Protein AF-A0A7C4Z9G6-F1 (afdb_monomer_lite)

pLDDT: mean 86.44, std 16.72, range [38.41, 98.88]

Structure (mmCIF, N/CA/C/O backbone):
data_AF-A0A7C4Z9G6-F1
#
_entry.id   AF-A0A7C4Z9G6-F1
#
loop_
_atom_site.group_PDB
_atom_site.id
_atom_site.type_symbol
_atom_site.label_atom_id
_atom_site.label_alt_id
_atom_site.label_comp_id
_atom_site.label_asym_id
_atom_site.label_entity_id
_atom_site.label_seq_id
_atom_site.pdbx_PDB_ins_code
_atom_site.Cartn_x
_atom_site.Cartn_y
_atom_site.Cartn_z
_atom_site.occupancy
_atom_site.B_iso_or_equiv
_atom_site.auth_seq_id
_atom_site.auth_comp_id
_atom_site.auth_asym_id
_atom_site.auth_atom_id
_atom_site.pdbx_PDB_model_num
ATOM 1 N N . MET A 1 1 ? 31.084 -59.550 38.159 1.00 43.41 1 MET A N 1
ATOM 2 C CA . MET A 1 1 ? 30.668 -60.213 36.903 1.00 43.41 1 MET A CA 1
ATOM 3 C C . MET A 1 1 ? 30.563 -59.133 35.828 1.00 43.41 1 MET A C 1
ATOM 5 O O . MET A 1 1 ? 29.824 -58.183 36.038 1.00 43.41 1 MET A O 1
ATOM 9 N N . ARG A 1 2 ? 31.393 -59.168 34.774 1.00 39.59 2 ARG A N 1
ATOM 10 C CA . ARG A 1 2 ? 31.404 -58.154 33.699 1.00 39.59 2 ARG A CA 1
ATOM 11 C C . ARG A 1 2 ? 30.511 -58.641 32.556 1.00 39.59 2 ARG A C 1
ATOM 13 O O . ARG A 1 2 ? 30.855 -59.630 31.919 1.00 39.59 2 ARG A O 1
ATOM 20 N N . VAL A 1 3 ? 29.397 -57.952 32.313 1.00 52.69 3 VAL A N 1
ATOM 21 C CA . VAL A 1 3 ? 28.526 -58.190 31.150 1.00 52.69 3 VAL A CA 1
ATOM 22 C C . VAL A 1 3 ? 29.309 -57.834 29.888 1.00 52.69 3 VAL A C 1
ATOM 24 O O . VAL A 1 3 ? 29.899 -56.754 29.798 1.00 52.69 3 VAL A O 1
ATOM 27 N N . THR A 1 4 ? 29.379 -58.753 28.926 1.00 63.31 4 THR A N 1
ATOM 28 C CA . THR A 1 4 ? 30.133 -58.536 27.683 1.00 63.31 4 THR A CA 1
ATOM 29 C C . THR A 1 4 ? 29.210 -58.047 26.569 1.00 63.31 4 THR A C 1
ATOM 31 O O . THR A 1 4 ? 28.032 -58.393 26.521 1.00 63.31 4 THR A O 1
ATOM 34 N N . ARG A 1 5 ? 29.753 -57.261 25.625 1.00 54.38 5 ARG A N 1
ATOM 35 C CA . ARG A 1 5 ? 29.023 -56.651 24.487 1.00 54.38 5 ARG A CA 1
ATOM 36 C C . ARG A 1 5 ? 28.196 -57.641 23.647 1.00 54.38 5 ARG A C 1
ATOM 38 O O . ARG A 1 5 ? 27.319 -57.220 22.904 1.00 54.38 5 ARG A O 1
ATOM 45 N N . ARG A 1 6 ? 28.467 -58.943 23.757 1.00 52.31 6 ARG A N 1
ATOM 46 C CA . ARG A 1 6 ? 27.775 -60.012 23.028 1.00 52.31 6 ARG A CA 1
ATOM 47 C C . ARG A 1 6 ? 26.418 -60.385 23.638 1.00 52.31 6 ARG A C 1
ATOM 49 O O . ARG A 1 6 ? 25.572 -60.899 22.915 1.00 52.31 6 ARG A O 1
ATOM 56 N N . GLU A 1 7 ? 26.201 -60.105 24.923 1.00 52.78 7 GLU A N 1
ATOM 57 C CA . GLU A 1 7 ? 24.908 -60.330 25.588 1.00 52.78 7 GLU A CA 1
ATOM 58 C C . GLU A 1 7 ? 23.935 -59.170 25.345 1.00 52.78 7 GLU A C 1
ATOM 60 O O . GLU A 1 7 ? 22.761 -59.409 25.084 1.00 52.78 7 GLU A O 1
ATOM 65 N N . LEU A 1 8 ? 24.442 -57.934 25.242 1.00 51.91 8 LEU A N 1
ATOM 66 C CA . LEU A 1 8 ? 23.632 -56.751 24.915 1.00 51.91 8 LEU A CA 1
ATOM 67 C C . LEU A 1 8 ? 23.000 -56.813 23.506 1.00 51.91 8 LEU A C 1
ATOM 69 O O . LEU A 1 8 ? 21.936 -56.254 23.266 1.00 51.91 8 LEU A O 1
ATOM 73 N N . ILE A 1 9 ? 23.649 -57.508 22.562 1.00 55.56 9 ILE A N 1
ATOM 74 C CA . ILE A 1 9 ? 23.163 -57.665 21.177 1.00 55.56 9 ILE A CA 1
ATOM 75 C C . ILE A 1 9 ? 22.072 -58.745 21.077 1.00 55.56 9 ILE A C 1
ATOM 77 O O . ILE A 1 9 ? 21.229 -58.681 20.185 1.00 55.56 9 ILE A O 1
ATOM 81 N N . LYS A 1 10 ? 22.039 -59.718 21.999 1.00 45.91 10 LYS A N 1
ATOM 82 C CA . LYS A 1 10 ? 21.001 -60.760 22.005 1.00 45.91 10 LYS A CA 1
ATOM 83 C C . LYS A 1 10 ? 19.664 -60.259 22.555 1.00 45.91 10 LYS A C 1
ATOM 85 O O . LYS A 1 10 ? 18.632 -60.697 22.059 1.00 45.91 10 LYS A O 1
ATOM 90 N N . GLU A 1 11 ? 19.664 -59.312 23.493 1.00 44.38 11 GLU A N 1
ATOM 91 C CA . GLU A 1 11 ? 18.418 -58.712 24.003 1.00 44.38 11 GLU A CA 1
ATOM 92 C C . GLU A 1 11 ? 17.808 -57.668 23.049 1.00 44.38 11 GLU A C 1
ATOM 94 O O . GLU A 1 11 ? 16.593 -57.492 23.028 1.00 44.38 11 GLU A O 1
ATOM 99 N N . ALA A 1 12 ? 18.604 -57.043 22.173 1.00 46.44 12 ALA A N 1
ATOM 100 C CA . ALA A 1 12 ? 18.102 -56.071 21.193 1.00 46.44 12 ALA A CA 1
ATOM 101 C C . ALA A 1 12 ? 17.378 -56.707 19.983 1.00 46.44 12 ALA A C 1
ATOM 103 O O . ALA A 1 12 ? 16.639 -56.022 19.278 1.00 46.44 12 ALA A O 1
ATOM 104 N N . ALA A 1 13 ? 17.555 -58.010 19.739 1.00 43.12 13 ALA A N 1
ATOM 105 C CA . ALA A 1 13 ? 16.961 -58.710 18.595 1.00 43.12 13 ALA A CA 1
ATOM 106 C C . ALA A 1 13 ? 15.566 -59.311 18.876 1.00 43.12 13 ALA A C 1
ATOM 108 O O . ALA A 1 13 ? 14.890 -59.729 17.941 1.00 43.12 13 ALA A O 1
ATOM 109 N N . ALA A 1 14 ? 15.106 -59.326 20.133 1.00 41.00 14 ALA A N 1
ATOM 110 C CA . ALA A 1 14 ? 13.802 -59.883 20.518 1.00 41.00 14 ALA A CA 1
ATOM 111 C C . ALA A 1 14 ? 12.669 -58.836 20.617 1.00 41.00 14 ALA A C 1
ATOM 113 O O . ALA A 1 14 ? 11.525 -59.198 20.878 1.00 41.00 14 ALA A O 1
ATOM 114 N N . GLY A 1 15 ? 12.959 -57.549 20.387 1.00 42.28 15 GLY A N 1
ATOM 115 C CA . GLY A 1 15 ? 11.954 -56.472 20.347 1.00 42.28 15 GLY A CA 1
ATOM 116 C C . GLY A 1 15 ? 11.434 -56.130 18.945 1.00 42.28 15 GLY A C 1
ATOM 117 O O . GLY A 1 15 ? 10.528 -55.315 18.800 1.00 42.28 15 GLY A O 1
ATOM 118 N N . ALA A 1 16 ? 11.997 -56.737 17.900 1.00 44.72 16 ALA A N 1
ATOM 119 C CA . ALA A 1 16 ? 11.642 -56.468 16.514 1.00 44.72 16 ALA A CA 1
ATOM 120 C C . ALA A 1 16 ? 10.763 -57.595 15.968 1.00 44.72 16 ALA A C 1
ATOM 122 O O . ALA A 1 16 ? 11.280 -58.421 15.234 1.00 44.72 16 ALA A O 1
ATOM 123 N N . LEU A 1 17 ? 9.480 -57.664 16.357 1.00 45.69 17 LEU A N 1
ATOM 124 C CA . LEU A 1 17 ? 8.440 -58.467 15.674 1.00 45.69 17 LEU A CA 1
ATOM 125 C C . LEU A 1 17 ? 7.024 -58.253 16.267 1.00 45.69 17 LEU A C 1
ATOM 127 O O . LEU A 1 17 ? 6.299 -59.212 16.493 1.00 45.69 17 LEU A O 1
ATOM 131 N N . ALA A 1 18 ? 6.591 -57.013 16.529 1.00 46.31 18 ALA A N 1
ATOM 132 C CA . ALA A 1 18 ? 5.166 -56.726 16.781 1.00 46.31 18 ALA A CA 1
ATOM 133 C C . ALA A 1 18 ? 4.840 -55.222 16.706 1.00 46.31 18 ALA A C 1
ATOM 135 O O . ALA A 1 18 ? 4.692 -54.603 17.744 1.00 46.31 18 ALA A O 1
ATOM 136 N N . VAL A 1 19 ? 4.771 -54.640 15.500 1.00 41.94 19 VAL A N 1
ATOM 137 C CA . VAL A 1 19 ? 3.716 -53.712 15.005 1.00 41.94 19 VAL A CA 1
ATOM 138 C C . VAL A 1 19 ? 3.986 -53.534 13.502 1.00 41.94 19 VAL A C 1
ATOM 140 O O . VAL A 1 19 ? 4.541 -52.539 13.044 1.00 41.94 19 VAL A O 1
ATOM 143 N N . GLY A 1 20 ? 3.655 -54.555 12.715 1.00 43.84 20 GLY A N 1
ATOM 144 C CA . GLY A 1 20 ? 3.533 -54.432 11.266 1.00 43.84 20 GLY A CA 1
ATOM 145 C C . GLY A 1 20 ? 2.070 -54.185 10.924 1.00 43.84 20 GLY A C 1
ATOM 146 O O . GLY A 1 20 ? 1.319 -55.149 10.891 1.00 43.84 20 GLY A O 1
ATOM 147 N N . ALA A 1 21 ? 1.683 -52.915 10.748 1.00 47.19 21 ALA A N 1
ATOM 148 C CA . ALA A 1 21 ? 0.534 -52.435 9.957 1.00 47.19 21 ALA A CA 1
ATOM 149 C C . ALA A 1 21 ? 0.252 -50.943 10.242 1.00 47.19 21 ALA A C 1
ATOM 151 O O . ALA A 1 21 ? -0.777 -50.600 10.812 1.00 47.19 21 ALA A O 1
ATOM 152 N N . VAL A 1 22 ? 1.139 -50.031 9.831 1.00 42.06 22 VAL A N 1
ATOM 153 C CA . VAL A 1 22 ? 0.736 -48.647 9.518 1.00 42.06 22 VAL A CA 1
ATOM 154 C C . VAL A 1 22 ? 1.453 -48.254 8.234 1.00 42.06 22 VAL A C 1
ATOM 156 O O . VAL A 1 22 ? 2.663 -48.422 8.107 1.00 42.06 22 VAL A O 1
ATOM 159 N N . GLY A 1 23 ? 0.653 -47.863 7.250 1.00 39.47 23 GLY A N 1
ATOM 160 C CA . GLY A 1 23 ? 0.997 -47.860 5.842 1.00 39.47 23 GLY A CA 1
ATOM 161 C C . GLY A 1 23 ? 2.167 -46.970 5.443 1.00 39.47 23 GLY A C 1
ATOM 162 O O . GLY A 1 23 ? 2.426 -45.900 5.989 1.00 39.47 23 GLY A O 1
ATOM 163 N N . SER A 1 24 ? 2.821 -47.443 4.392 1.00 38.41 24 SER A N 1
ATOM 164 C CA . SER A 1 24 ? 3.605 -46.676 3.445 1.00 38.41 24 SER A CA 1
ATOM 165 C C . SER A 1 24 ? 2.928 -45.347 3.079 1.00 38.41 24 SER A C 1
ATOM 167 O O . SER A 1 24 ? 1.773 -45.323 2.668 1.00 38.41 24 SER A O 1
ATOM 169 N N . GLY A 1 25 ? 3.694 -44.257 3.139 1.00 41.34 25 GLY A N 1
ATOM 170 C CA . GLY A 1 25 ? 3.545 -43.146 2.201 1.00 41.34 25 GLY A CA 1
ATOM 171 C C . GLY A 1 25 ? 2.349 -42.211 2.386 1.00 41.34 25 GLY A C 1
ATOM 172 O O . GLY A 1 25 ? 1.572 -42.028 1.459 1.00 41.34 25 GLY A O 1
ATOM 173 N N . LEU A 1 26 ? 2.298 -41.481 3.498 1.00 38.91 26 LEU A N 1
ATOM 174 C CA . LEU A 1 26 ? 1.956 -40.059 3.420 1.00 38.91 26 LEU A CA 1
ATOM 175 C C . LEU A 1 26 ? 3.121 -39.259 4.003 1.00 38.91 26 LEU A C 1
ATOM 177 O O . LEU A 1 26 ? 3.116 -38.849 5.160 1.00 38.91 26 LEU A O 1
ATOM 181 N N . LEU A 1 27 ? 4.126 -39.005 3.162 1.00 43.25 27 LEU A N 1
ATOM 182 C CA . LEU A 1 27 ? 4.810 -37.722 3.244 1.00 43.25 27 LEU A CA 1
ATOM 183 C C . LEU A 1 27 ? 3.729 -36.691 2.919 1.00 43.25 27 LEU A C 1
ATOM 185 O O . LEU A 1 27 ? 3.437 -36.441 1.751 1.00 43.25 27 LEU A O 1
ATOM 189 N N . ALA A 1 28 ? 3.053 -36.176 3.946 1.00 44.75 28 ALA A N 1
ATOM 190 C CA . ALA A 1 28 ? 2.269 -34.968 3.794 1.00 44.75 28 ALA A CA 1
ATOM 191 C C . ALA A 1 28 ? 3.252 -33.921 3.272 1.00 44.75 28 ALA A C 1
ATOM 193 O O . ALA A 1 28 ? 4.146 -33.496 4.002 1.00 44.75 28 ALA A O 1
ATOM 194 N N . ALA A 1 29 ? 3.153 -33.595 1.981 1.00 47.03 29 ALA A N 1
ATOM 195 C CA . ALA A 1 29 ? 3.843 -32.450 1.428 1.00 47.03 29 ALA A CA 1
ATOM 196 C C . ALA A 1 29 ? 3.443 -31.276 2.317 1.00 47.03 29 ALA A C 1
ATOM 198 O O . ALA A 1 29 ? 2.262 -30.925 2.379 1.00 47.03 29 ALA A O 1
ATOM 199 N N . GLU A 1 30 ? 4.401 -30.759 3.080 1.00 47.25 30 GLU A N 1
ATOM 200 C CA . GLU A 1 30 ? 4.210 -29.572 3.893 1.00 47.25 30 GLU A CA 1
ATOM 201 C C . GLU A 1 30 ? 3.696 -28.510 2.923 1.00 47.25 30 GLU A C 1
ATOM 203 O O . GLU A 1 30 ? 4.407 -28.126 1.991 1.00 47.25 30 GLU A O 1
ATOM 208 N N . SER A 1 31 ? 2.406 -28.158 3.015 1.00 58.97 31 SER A N 1
ATOM 209 C CA . SER A 1 31 ? 1.822 -27.251 2.035 1.00 58.97 31 SER A CA 1
ATOM 210 C C . SER A 1 31 ? 2.561 -25.935 2.205 1.00 58.97 31 SER A C 1
ATOM 212 O O . SER A 1 31 ? 2.439 -25.291 3.252 1.00 58.97 31 SER A O 1
ATOM 214 N N . GLU A 1 32 ? 3.384 -25.586 1.222 1.00 71.69 32 GLU A N 1
ATOM 215 C CA . GLU A 1 32 ? 4.254 -24.428 1.314 1.00 71.69 32 GLU A CA 1
ATOM 216 C C . GLU A 1 32 ? 3.406 -23.200 1.659 1.00 71.69 32 GLU A C 1
ATOM 218 O O . GLU A 1 32 ? 2.392 -22.927 1.007 1.00 71.69 32 GLU A O 1
ATOM 223 N N . LYS A 1 33 ? 3.770 -22.500 2.740 1.00 79.62 33 LYS A N 1
ATOM 224 C CA . LYS A 1 33 ? 2.974 -21.392 3.274 1.00 79.62 33 LYS A CA 1
ATOM 225 C C . LYS A 1 33 ? 2.797 -20.331 2.186 1.00 79.62 33 LYS A C 1
ATOM 227 O O . LYS A 1 33 ? 3.759 -19.660 1.808 1.00 79.62 33 LYS A O 1
ATOM 232 N N . LYS A 1 34 ? 1.565 -20.189 1.691 1.00 92.38 34 LYS A N 1
ATOM 233 C CA . LYS A 1 34 ? 1.201 -19.17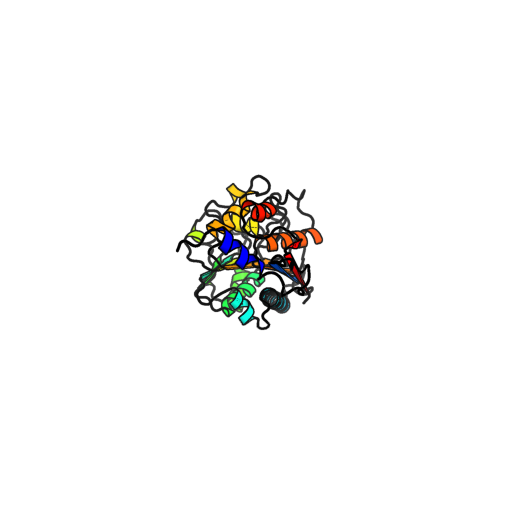5 0.699 1.00 92.38 34 LYS A CA 1
ATOM 234 C C . LYS A 1 34 ? 0.953 -17.833 1.373 1.00 92.38 34 LYS A C 1
ATOM 236 O O . LYS A 1 34 ? 0.418 -17.774 2.480 1.00 92.38 34 LYS A O 1
ATOM 241 N N . THR A 1 35 ? 1.321 -16.761 0.685 1.00 96.44 35 THR A N 1
ATOM 242 C CA . THR A 1 35 ? 0.926 -15.401 1.056 1.00 96.44 35 THR A CA 1
ATOM 243 C C . THR A 1 35 ? -0.323 -14.997 0.289 1.00 96.44 35 THR A C 1
ATOM 245 O O . THR A 1 35 ? -0.519 -15.426 -0.849 1.00 96.44 35 THR A O 1
ATOM 248 N N . ARG A 1 36 ? -1.186 -14.198 0.914 1.00 98.00 36 ARG A N 1
ATOM 249 C CA . ARG A 1 36 ? -2.459 -13.773 0.333 1.00 98.00 36 ARG A CA 1
ATOM 250 C C . ARG A 1 36 ? -2.373 -12.341 -0.167 1.00 98.00 36 ARG A C 1
ATOM 252 O O . ARG A 1 36 ? -1.947 -11.452 0.566 1.00 98.00 36 ARG A O 1
ATOM 259 N N . VAL A 1 37 ? -2.890 -12.126 -1.371 1.00 98.75 37 VAL A N 1
ATOM 260 C CA . VAL A 1 37 ? -3.162 -10.804 -1.937 1.00 98.75 37 VAL A CA 1
ATOM 261 C C . VAL A 1 37 ? -4.627 -10.749 -2.361 1.00 98.75 37 VAL A C 1
ATOM 263 O O . VAL A 1 37 ? -5.146 -11.686 -2.969 1.00 98.75 37 VAL A O 1
ATOM 266 N N . VAL A 1 38 ? -5.318 -9.662 -2.031 1.00 98.88 38 VAL A N 1
ATOM 267 C CA . VAL A 1 38 ? -6.724 -9.455 -2.400 1.00 98.88 38 VAL A CA 1
ATOM 268 C C . VAL A 1 38 ? -6.814 -8.332 -3.419 1.00 98.88 38 VAL A C 1
ATOM 270 O O . VAL A 1 38 ? -6.280 -7.254 -3.187 1.00 98.88 38 VAL A O 1
ATOM 273 N N . VAL A 1 39 ? -7.516 -8.558 -4.524 1.00 98.62 39 VAL A N 1
ATOM 274 C CA . VAL A 1 39 ? -7.832 -7.524 -5.516 1.00 98.62 39 VAL A CA 1
ATOM 275 C C . VAL A 1 39 ? -9.328 -7.264 -5.456 1.00 98.62 39 VAL A C 1
ATOM 277 O O . VAL A 1 39 ? -10.121 -8.186 -5.625 1.00 98.62 39 VAL A O 1
ATOM 280 N N . VAL A 1 40 ? -9.724 -6.020 -5.216 1.00 98.75 40 VAL A N 1
ATOM 281 C CA . VAL A 1 40 ? -11.132 -5.616 -5.194 1.00 98.75 40 VAL A CA 1
ATOM 282 C C . VAL A 1 40 ? -11.401 -4.682 -6.355 1.00 98.75 40 VAL A C 1
ATOM 284 O O . VAL A 1 40 ? -10.657 -3.727 -6.550 1.00 98.75 40 VAL A O 1
ATOM 287 N N . THR A 1 41 ? -12.471 -4.934 -7.102 1.00 97.75 41 THR A N 1
ATOM 288 C CA . THR A 1 41 ? -12.899 -4.133 -8.254 1.00 97.75 41 THR A CA 1
ATOM 289 C C . THR A 1 41 ? -14.317 -3.620 -8.041 1.00 97.75 41 THR A C 1
ATOM 291 O O . THR A 1 41 ? -15.152 -4.334 -7.486 1.00 97.75 41 THR A O 1
ATOM 294 N N . CYS A 1 42 ? -14.601 -2.395 -8.481 1.00 97.38 42 CYS A N 1
ATOM 295 C CA . CYS A 1 42 ? -15.956 -1.844 -8.465 1.00 97.38 42 CYS A CA 1
ATOM 296 C C . CYS A 1 42 ? -16.183 -0.968 -9.694 1.00 97.38 42 CYS A C 1
ATOM 298 O O . CYS A 1 42 ? -15.475 0.014 -9.901 1.00 97.38 42 CYS A O 1
ATOM 300 N N . ALA A 1 43 ? -17.179 -1.297 -10.516 1.00 94.75 43 ALA A N 1
ATOM 301 C CA . ALA A 1 43 ? -17.421 -0.576 -11.769 1.00 94.75 43 ALA A CA 1
ATOM 302 C C . ALA A 1 43 ? -17.833 0.892 -11.549 1.00 94.75 43 ALA A C 1
ATOM 304 O O . ALA A 1 43 ? -17.522 1.751 -12.379 1.00 94.75 43 ALA A O 1
ATOM 305 N N . ASP A 1 44 ? -18.471 1.174 -10.411 1.00 93.69 44 ASP A N 1
ATOM 306 C CA . ASP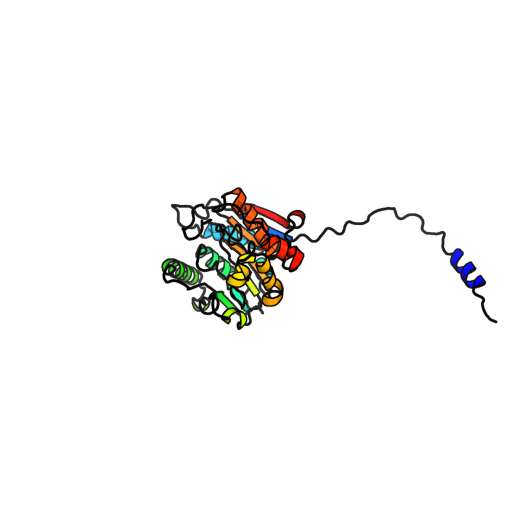 A 1 44 ? -19.118 2.453 -10.111 1.00 93.69 44 ASP A CA 1
ATOM 307 C C . ASP A 1 44 ? -18.263 3.395 -9.247 1.00 93.69 44 ASP A C 1
ATOM 309 O O . ASP A 1 44 ? -18.727 4.476 -8.885 1.00 93.69 44 ASP A O 1
ATOM 313 N N . VAL A 1 45 ? -17.032 3.006 -8.882 1.00 96.38 45 VAL A N 1
ATOM 314 C CA . VAL A 1 45 ? -16.212 3.774 -7.923 1.00 96.38 45 VAL A CA 1
ATOM 315 C C . VAL A 1 45 ? -15.694 5.095 -8.482 1.00 96.38 45 VAL A C 1
ATOM 317 O O . VAL A 1 45 ? -15.708 6.097 -7.778 1.00 96.38 45 VAL A O 1
ATOM 320 N N . ILE A 1 46 ? -15.237 5.127 -9.730 1.00 92.06 46 ILE A N 1
ATOM 321 C CA . ILE A 1 46 ? -14.738 6.341 -10.380 1.00 92.06 46 ILE A CA 1
ATOM 322 C C . ILE A 1 46 ? -14.833 6.183 -11.898 1.00 92.06 46 ILE A C 1
ATOM 324 O O . ILE A 1 46 ? -14.776 5.063 -12.407 1.00 92.06 46 ILE A O 1
ATOM 328 N N . ASP A 1 47 ? -14.964 7.287 -12.626 1.00 87.88 47 ASP A N 1
ATOM 329 C CA . ASP A 1 47 ? -14.834 7.318 -14.084 1.00 87.88 47 ASP A CA 1
ATOM 330 C C . ASP A 1 47 ? -14.241 8.658 -14.546 1.00 87.88 47 ASP A C 1
ATOM 332 O O . ASP A 1 47 ? -14.066 9.564 -13.732 1.00 87.88 47 ASP A O 1
ATOM 336 N N . ARG A 1 48 ? -13.935 8.795 -15.842 1.00 81.81 48 ARG A N 1
ATOM 337 C CA . ARG A 1 48 ? -13.331 10.007 -16.421 1.00 81.81 48 ARG A CA 1
ATOM 338 C C . ARG A 1 48 ? -14.156 11.266 -16.158 1.00 81.81 48 ARG A C 1
ATOM 340 O O . ARG A 1 48 ? -13.602 12.284 -15.758 1.00 81.81 48 ARG A O 1
ATOM 347 N N . ASP A 1 49 ? -15.467 11.165 -16.352 1.00 82.94 49 ASP A N 1
ATOM 348 C CA . ASP A 1 49 ? -16.386 12.310 -16.332 1.00 82.94 49 ASP A CA 1
ATOM 349 C C . ASP A 1 49 ? -17.308 12.304 -15.104 1.00 82.94 49 ASP A C 1
ATOM 351 O O . ASP A 1 49 ? -18.306 13.023 -15.053 1.00 82.94 49 ASP A O 1
ATOM 355 N N . LYS A 1 50 ? -17.008 11.458 -14.109 1.00 84.75 50 LYS A N 1
ATOM 356 C CA . LYS A 1 50 ? -17.822 11.304 -12.902 1.00 84.75 50 LYS A CA 1
ATOM 357 C C . LYS A 1 50 ? -16.971 11.504 -11.652 1.00 84.75 50 LYS A C 1
ATOM 359 O O . LYS A 1 50 ? -15.854 10.986 -11.593 1.00 84.75 50 LYS A O 1
ATOM 364 N N . PRO A 1 51 ? -17.490 12.208 -10.631 1.00 87.12 51 PRO A N 1
ATOM 365 C CA . PRO A 1 51 ? -16.820 12.258 -9.341 1.00 87.12 51 PRO A CA 1
ATOM 366 C C . PRO A 1 51 ? -16.706 10.847 -8.752 1.00 87.12 51 PRO A C 1
ATOM 368 O O . PRO A 1 51 ? -17.500 9.957 -9.074 1.00 87.12 51 PRO A O 1
ATOM 371 N N . LEU A 1 52 ? -15.726 10.652 -7.869 1.00 93.69 52 LEU A N 1
ATOM 372 C CA . LEU A 1 52 ? -15.596 9.405 -7.127 1.00 93.69 52 LEU A CA 1
ATOM 373 C C . LEU A 1 52 ? -16.871 9.137 -6.315 1.00 93.69 52 LEU A C 1
ATOM 375 O O . LEU A 1 52 ? -17.402 10.029 -5.655 1.00 93.69 52 LEU A O 1
ATOM 379 N N . ASN A 1 53 ? -17.340 7.891 -6.339 1.00 96.56 53 ASN A N 1
ATOM 380 C CA . ASN A 1 53 ? -18.441 7.421 -5.514 1.00 96.56 53 ASN A CA 1
ATOM 381 C C . ASN A 1 53 ? -17.903 6.958 -4.143 1.00 96.56 53 ASN A C 1
ATOM 383 O O . ASN A 1 53 ? -17.299 5.881 -4.052 1.00 96.56 53 ASN A O 1
ATOM 387 N N . PRO A 1 54 ? -18.137 7.719 -3.055 1.00 95.56 54 PRO A N 1
ATOM 388 C CA . PRO A 1 54 ? -17.585 7.392 -1.741 1.00 95.56 54 PRO A CA 1
ATOM 389 C C . PRO A 1 54 ? -18.172 6.100 -1.159 1.00 95.56 54 PRO A C 1
ATOM 391 O O . PRO A 1 54 ? -17.476 5.370 -0.457 1.00 95.56 54 PRO A O 1
ATOM 394 N N . GLY A 1 55 ? -19.433 5.779 -1.468 1.00 96.88 55 GLY A N 1
ATOM 395 C CA . GLY A 1 55 ? -20.071 4.543 -1.015 1.00 96.88 55 GLY A CA 1
ATOM 396 C C . GLY A 1 55 ? -19.465 3.305 -1.677 1.00 96.88 55 GLY A C 1
ATOM 397 O O . GLY A 1 55 ? -19.228 2.302 -1.006 1.00 96.88 55 GLY A O 1
ATOM 398 N N . ALA A 1 56 ? -19.164 3.388 -2.974 1.00 98.12 56 ALA A N 1
ATOM 399 C CA . ALA A 1 56 ? -18.460 2.332 -3.699 1.00 98.12 56 ALA A CA 1
ATOM 400 C C . ALA A 1 56 ? -17.031 2.143 -3.168 1.00 98.12 56 ALA A C 1
ATOM 402 O O . ALA A 1 56 ? -16.640 1.017 -2.861 1.00 98.12 56 ALA A O 1
ATOM 403 N N . LEU A 1 57 ? -16.282 3.235 -2.967 1.00 98.44 57 LEU A N 1
ATOM 404 C CA . LEU A 1 57 ? -14.932 3.166 -2.402 1.00 98.44 57 LEU A CA 1
ATOM 405 C C . LEU A 1 57 ? -14.928 2.520 -1.010 1.00 98.44 57 LEU A C 1
ATOM 407 O O . LEU A 1 57 ? -14.101 1.648 -0.737 1.00 98.44 57 LEU A O 1
ATOM 411 N N . ARG A 1 58 ? -15.881 2.892 -0.147 1.00 98.12 58 ARG A N 1
ATOM 412 C CA . ARG A 1 58 ? -16.017 2.288 1.182 1.00 98.12 58 ARG A CA 1
ATOM 413 C C . ARG A 1 58 ? -16.273 0.786 1.102 1.00 98.12 58 ARG A C 1
ATOM 415 O O . ARG A 1 58 ? -15.572 0.024 1.760 1.00 98.12 58 ARG A O 1
ATOM 422 N N . LYS A 1 59 ? -17.195 0.341 0.240 1.00 98.44 59 LYS A N 1
ATOM 423 C CA . LYS A 1 59 ? -17.447 -1.094 0.014 1.00 98.44 59 LYS A CA 1
ATOM 424 C C . LYS A 1 59 ? -16.197 -1.833 -0.462 1.00 98.44 59 LYS A C 1
ATOM 426 O O . LYS A 1 59 ? -15.955 -2.957 -0.016 1.00 98.44 59 LYS A O 1
ATOM 431 N N . MET A 1 60 ? -15.394 -1.216 -1.336 1.00 98.75 60 MET A N 1
ATOM 432 C CA . MET A 1 60 ? -14.124 -1.799 -1.776 1.00 98.75 60 MET A CA 1
ATOM 433 C C . MET A 1 60 ? -13.141 -1.953 -0.612 1.00 98.75 60 MET A C 1
ATOM 435 O O . MET A 1 60 ? -12.547 -3.019 -0.453 1.00 98.75 60 MET A O 1
ATOM 439 N N . MET A 1 61 ? -13.001 -0.912 0.216 1.00 98.75 61 MET A N 1
ATOM 440 C CA . MET A 1 61 ? -12.128 -0.906 1.393 1.00 98.75 61 MET A CA 1
ATOM 441 C C . MET A 1 61 ? -12.535 -1.984 2.405 1.00 98.75 61 MET A C 1
ATOM 443 O O . MET A 1 61 ? -11.707 -2.792 2.827 1.00 98.75 61 MET A O 1
ATOM 447 N N . GLU A 1 62 ? -13.824 -2.042 2.748 1.00 98.69 62 GLU A N 1
ATOM 448 C CA . GLU A 1 62 ? -14.393 -3.016 3.684 1.00 98.69 62 GLU A CA 1
ATOM 449 C C . GLU A 1 62 ? -14.234 -4.455 3.179 1.00 98.69 62 GLU A C 1
ATOM 451 O O . GLU A 1 62 ? -13.801 -5.335 3.927 1.00 98.69 62 GLU A O 1
ATOM 456 N N . SER A 1 63 ? -14.521 -4.699 1.900 1.00 98.75 63 SER A N 1
ATOM 457 C CA . SER A 1 63 ? -14.397 -6.032 1.298 1.00 98.75 63 SER A CA 1
ATOM 458 C C . SER A 1 63 ? -12.943 -6.489 1.217 1.00 98.75 63 SER A C 1
ATOM 460 O O . SER A 1 63 ? -12.643 -7.650 1.491 1.00 98.75 63 SER A O 1
ATOM 462 N N . GLY A 1 64 ? -12.025 -5.577 0.890 1.00 98.75 64 GLY A N 1
ATOM 463 C CA . GLY A 1 64 ? -10.598 -5.870 0.811 1.00 98.75 64 GLY A CA 1
ATOM 464 C C . GLY A 1 64 ? -10.000 -6.232 2.164 1.00 98.75 64 GLY A C 1
ATOM 465 O O . GLY A 1 64 ? -9.379 -7.288 2.305 1.00 98.75 64 GLY A O 1
ATOM 466 N N . ILE A 1 65 ? -10.240 -5.403 3.184 1.00 98.81 65 ILE A N 1
ATOM 467 C CA . ILE A 1 65 ? -9.651 -5.607 4.514 1.00 98.81 65 ILE A CA 1
ATOM 468 C C . ILE A 1 65 ? -10.220 -6.848 5.219 1.00 98.81 65 ILE A C 1
ATOM 470 O O . ILE A 1 65 ? -9.480 -7.604 5.859 1.00 98.81 65 ILE A O 1
ATOM 474 N N . THR A 1 66 ? -11.522 -7.117 5.071 1.00 98.75 66 THR A N 1
ATOM 475 C CA . THR A 1 66 ? -12.165 -8.317 5.638 1.00 98.75 66 THR A CA 1
ATOM 476 C C . THR A 1 66 ? -11.692 -9.587 4.938 1.00 98.75 66 THR A C 1
ATOM 478 O O . THR A 1 66 ? -11.363 -10.575 5.596 1.00 98.75 66 THR A O 1
ATOM 481 N N . ALA A 1 67 ? -11.552 -9.563 3.611 1.00 98.69 67 ALA A N 1
ATOM 482 C CA . ALA A 1 67 ? -11.031 -10.697 2.860 1.00 98.69 67 ALA A CA 1
ATOM 483 C C . ALA A 1 67 ? -9.550 -10.984 3.147 1.00 98.69 67 ALA A C 1
ATOM 485 O O . ALA A 1 67 ? -9.172 -12.158 3.231 1.00 98.69 67 ALA A O 1
ATOM 486 N N . LEU A 1 68 ? -8.727 -9.942 3.319 1.00 98.69 68 LEU A N 1
ATOM 487 C CA . LEU A 1 68 ? -7.309 -10.093 3.648 1.00 98.69 68 LEU A CA 1
ATOM 488 C C . LEU A 1 68 ? -7.137 -10.673 5.058 1.00 98.69 68 LEU A C 1
ATOM 490 O O . LEU A 1 68 ? -6.416 -11.651 5.232 1.00 98.69 68 LEU A O 1
ATOM 494 N N . SER A 1 69 ? -7.840 -10.115 6.050 1.00 98.31 69 SER A N 1
ATOM 495 C CA . SER A 1 69 ? -7.763 -10.553 7.456 1.00 98.31 69 SER A CA 1
ATOM 496 C C . SER A 1 69 ? -8.484 -11.876 7.745 1.00 98.31 69 SER A C 1
ATOM 498 O O . SER A 1 69 ? -8.224 -12.516 8.764 1.00 98.31 69 SER A O 1
ATOM 500 N N . GLY A 1 70 ? -9.439 -12.268 6.897 1.00 97.81 70 GLY A N 1
ATOM 501 C CA . GLY A 1 70 ? -10.355 -13.380 7.160 1.00 97.81 70 GLY A CA 1
ATOM 502 C C . GLY A 1 70 ? -11.404 -13.084 8.241 1.00 97.81 70 GLY A C 1
ATOM 503 O O . GLY A 1 70 ? -12.105 -14.000 8.675 1.00 97.81 70 GLY A O 1
ATOM 504 N N . LYS A 1 71 ? -11.526 -11.833 8.703 1.00 98.19 71 LYS A N 1
ATOM 505 C CA . LYS A 1 71 ? -12.527 -11.416 9.696 1.00 98.19 71 LYS A CA 1
ATOM 506 C C . LYS A 1 71 ? -13.822 -10.987 9.010 1.00 98.19 71 LYS A C 1
ATOM 508 O O . LYS A 1 71 ? -13.807 -10.457 7.908 1.00 98.19 71 LYS A O 1
ATOM 513 N N . ARG A 1 72 ? -14.957 -11.185 9.691 1.00 95.50 72 ARG A N 1
ATOM 514 C CA . ARG A 1 72 ? -16.281 -10.744 9.208 1.00 95.50 72 ARG A CA 1
ATOM 515 C C . ARG A 1 72 ? -16.589 -9.284 9.549 1.00 95.50 72 ARG A C 1
ATOM 517 O O . ARG A 1 72 ? -17.279 -8.616 8.795 1.00 95.50 72 ARG A O 1
ATOM 524 N N . SER A 1 73 ? -16.093 -8.804 10.689 1.00 97.75 73 SER A N 1
ATOM 525 C CA . SER A 1 73 ? -16.252 -7.412 11.118 1.00 97.75 73 SER A CA 1
ATOM 526 C C . SER A 1 73 ? -15.136 -6.552 10.535 1.00 97.75 73 SER A C 1
ATOM 528 O O . SER A 1 73 ? -13.964 -6.906 10.657 1.00 97.75 73 SER A O 1
ATOM 530 N N . VAL A 1 74 ? -15.496 -5.402 9.959 1.00 98.19 74 VAL A N 1
ATOM 531 C CA . VAL A 1 74 ? -14.545 -4.411 9.430 1.00 98.19 74 VAL A CA 1
ATOM 532 C C . VAL A 1 74 ? -13.615 -3.900 10.534 1.00 98.19 74 VAL A C 1
ATOM 534 O O . VAL A 1 74 ? -12.408 -3.817 10.330 1.00 98.19 74 VAL A O 1
ATOM 537 N N . ALA A 1 75 ? -14.140 -3.618 11.729 1.00 97.44 75 ALA A N 1
ATOM 538 C CA . ALA A 1 75 ? -13.325 -3.141 12.848 1.00 97.44 75 ALA A CA 1
ATOM 539 C C . ALA A 1 75 ? -12.300 -4.193 13.301 1.00 97.44 75 ALA A C 1
ATOM 541 O O . ALA A 1 75 ? -11.127 -3.881 13.485 1.00 97.44 75 ALA A O 1
ATOM 542 N N . GLU A 1 76 ? -12.717 -5.456 13.414 1.00 98.19 76 GLU A N 1
ATOM 543 C CA . GLU A 1 76 ? -11.810 -6.552 13.785 1.00 98.19 76 GLU A CA 1
ATOM 544 C C . GLU A 1 76 ? -10.801 -6.875 12.672 1.00 98.19 76 GLU A C 1
ATOM 546 O O . GLU A 1 76 ? -9.674 -7.293 12.948 1.00 98.19 76 GLU A O 1
ATOM 551 N N . ALA A 1 77 ? -11.172 -6.645 11.408 1.00 98.56 77 ALA A N 1
ATOM 552 C CA . ALA A 1 77 ? -10.259 -6.747 10.278 1.00 98.56 77 ALA A CA 1
ATOM 553 C C . ALA A 1 77 ? -9.125 -5.716 10.377 1.00 98.56 77 ALA A C 1
ATOM 555 O O . ALA A 1 77 ? -7.960 -6.093 10.301 1.00 98.56 77 ALA A O 1
ATOM 556 N N . TRP A 1 78 ? -9.437 -4.441 10.628 1.00 98.69 78 TRP A N 1
ATOM 557 C CA . TRP A 1 78 ? -8.416 -3.402 10.822 1.00 98.69 78 TRP A CA 1
ATOM 558 C C . TRP A 1 78 ? -7.526 -3.670 12.041 1.00 98.69 78 TRP A C 1
ATOM 560 O O . TRP A 1 78 ? -6.301 -3.594 11.931 1.00 98.69 78 TRP A O 1
ATOM 570 N N . LYS A 1 79 ? -8.113 -4.102 13.167 1.00 98.38 79 LYS A N 1
ATOM 571 C CA . LYS A 1 79 ? -7.365 -4.489 14.380 1.00 98.38 79 LYS A CA 1
ATOM 572 C C . LYS A 1 79 ? -6.431 -5.691 14.190 1.00 98.38 79 LYS A C 1
ATOM 574 O O . LYS A 1 79 ? -5.555 -5.928 15.016 1.00 98.38 79 LYS A O 1
ATOM 579 N N . THR A 1 80 ? -6.607 -6.465 13.116 1.00 98.25 80 THR A N 1
ATOM 580 C CA . THR A 1 80 ? -5.686 -7.561 12.772 1.00 98.25 80 THR A CA 1
ATOM 581 C C . THR A 1 80 ? -4.322 -7.024 12.324 1.00 98.25 80 THR A C 1
ATOM 583 O O . THR A 1 80 ? -3.304 -7.665 12.577 1.00 98.25 80 THR A O 1
ATOM 586 N N . PHE A 1 81 ? -4.290 -5.852 11.685 1.00 98.44 81 PHE A N 1
ATOM 587 C CA . PHE A 1 81 ? -3.070 -5.266 11.120 1.00 98.44 81 PHE A CA 1
ATOM 588 C C . PHE A 1 81 ? -2.499 -4.126 11.966 1.00 98.44 81 PHE A C 1
ATOM 590 O O . PHE A 1 81 ? -1.293 -3.886 11.927 1.00 98.44 81 PHE A O 1
ATOM 597 N N . ILE A 1 82 ? -3.357 -3.450 12.733 1.00 98.69 82 ILE A N 1
ATOM 598 C CA . ILE A 1 82 ? -3.010 -2.286 13.551 1.00 98.69 82 ILE A CA 1
ATOM 599 C C . ILE A 1 82 ? -3.462 -2.537 14.985 1.00 98.69 82 ILE A C 1
ATOM 601 O O . ILE A 1 82 ? -4.633 -2.807 15.245 1.00 98.69 82 ILE A O 1
ATOM 605 N N . LYS A 1 83 ? -2.532 -2.429 15.926 1.00 98.12 83 LYS A N 1
ATOM 606 C CA . LYS A 1 83 ? -2.764 -2.631 17.355 1.00 98.12 83 LYS A CA 1
ATOM 607 C C . LYS A 1 83 ? -2.948 -1.288 18.067 1.00 98.12 83 LYS A C 1
ATOM 609 O O . LYS A 1 83 ? -2.359 -0.292 17.653 1.00 98.12 83 LYS A O 1
ATOM 614 N N . PRO A 1 84 ? -3.642 -1.260 19.219 1.00 98.00 84 PRO A N 1
ATOM 615 C CA . PRO A 1 84 ? -3.747 -0.048 20.034 1.00 98.00 84 PRO A CA 1
ATOM 616 C C . PRO A 1 84 ? -2.401 0.524 20.504 1.00 98.00 84 PRO A C 1
ATOM 618 O O . PRO A 1 84 ? -2.295 1.711 20.780 1.00 98.00 84 PRO A O 1
ATOM 621 N N . SER A 1 85 ? -1.356 -0.303 20.592 1.00 97.88 85 SER A N 1
ATOM 622 C CA . SER A 1 85 ? -0.002 0.139 20.944 1.00 97.88 85 SER A CA 1
ATOM 623 C C . SER A 1 85 ? 0.762 0.780 19.786 1.00 97.88 85 SER A C 1
ATOM 625 O O . SER A 1 85 ? 1.848 1.306 20.023 1.00 97.88 85 SER A O 1
ATOM 627 N N . ASP A 1 86 ? 0.250 0.690 18.554 1.00 98.56 86 ASP A N 1
ATOM 628 C CA . ASP A 1 86 ? 1.021 1.067 17.378 1.00 98.56 86 ASP A CA 1
ATOM 629 C C . ASP A 1 86 ? 1.128 2.579 17.197 1.00 98.56 86 ASP A C 1
ATOM 631 O O . ASP A 1 86 ? 0.173 3.328 17.409 1.00 98.56 86 ASP A O 1
ATOM 635 N N . GLU A 1 87 ? 2.302 3.012 16.748 1.00 97.94 87 GLU A N 1
ATOM 636 C CA . GLU A 1 87 ? 2.507 4.324 16.143 1.00 97.94 87 GLU A CA 1
ATOM 637 C C . GLU A 1 87 ? 2.516 4.124 14.625 1.00 97.94 87 GLU A C 1
ATOM 639 O O . GLU A 1 87 ? 3.444 3.531 14.070 1.00 97.94 87 GLU A O 1
ATOM 644 N N . VAL A 1 88 ? 1.446 4.552 13.955 1.00 98.19 88 VAL A N 1
ATOM 645 C CA . VAL A 1 88 ? 1.170 4.197 12.557 1.00 98.19 88 VAL A CA 1
ATOM 646 C C . VAL A 1 88 ? 1.675 5.277 11.602 1.00 98.19 88 VAL A C 1
ATOM 648 O O . VAL A 1 88 ? 1.314 6.448 11.736 1.00 98.19 88 VAL A O 1
ATOM 651 N N . ALA A 1 89 ? 2.430 4.876 10.582 1.00 96.38 89 ALA A N 1
ATOM 652 C CA . ALA A 1 89 ? 2.695 5.692 9.401 1.00 96.38 89 ALA A CA 1
ATOM 653 C C . ALA A 1 89 ? 1.810 5.234 8.237 1.00 96.38 89 ALA A C 1
ATOM 655 O O . ALA A 1 89 ? 1.972 4.125 7.736 1.00 96.38 89 ALA A O 1
ATOM 656 N N . LEU A 1 90 ? 0.898 6.096 7.785 1.00 96.56 90 LEU A N 1
ATOM 657 C CA . LEU A 1 90 ? 0.265 5.995 6.472 1.00 96.56 90 LEU A CA 1
ATOM 658 C C . LEU A 1 90 ? 1.121 6.752 5.456 1.00 96.56 90 LEU A C 1
ATOM 660 O O . LEU A 1 90 ? 1.376 7.941 5.633 1.00 96.56 90 LEU A O 1
ATOM 664 N N . VAL A 1 91 ? 1.546 6.083 4.392 1.00 92.06 91 VAL A N 1
ATOM 665 C CA . VAL A 1 91 ? 2.469 6.646 3.401 1.00 92.06 91 VAL A CA 1
ATOM 666 C C . VAL A 1 91 ? 1.817 6.706 2.021 1.00 92.06 91 VAL A C 1
ATOM 668 O O . VAL A 1 91 ? 1.396 5.672 1.496 1.00 92.06 91 VAL A O 1
ATOM 671 N N . ASP A 1 92 ? 1.743 7.909 1.445 1.00 89.44 92 ASP A N 1
ATOM 672 C CA . ASP A 1 92 ? 1.198 8.169 0.104 1.00 89.44 92 ASP A CA 1
ATOM 673 C C . ASP A 1 92 ? 2.131 7.718 -1.032 1.00 89.44 92 ASP A C 1
ATOM 675 O O . ASP A 1 92 ? 3.261 7.316 -0.804 1.00 89.44 92 ASP A O 1
ATOM 679 N N . ALA A 1 93 ? 1.686 7.799 -2.284 1.00 82.50 93 ALA A N 1
ATOM 680 C CA . ALA A 1 93 ? 2.466 7.396 -3.457 1.00 82.50 93 ALA A CA 1
ATOM 681 C C . ALA A 1 93 ? 3.632 8.340 -3.847 1.00 82.50 93 ALA A C 1
ATOM 683 O O . ALA A 1 93 ? 4.296 8.106 -4.867 1.00 82.50 93 ALA A O 1
ATOM 684 N N . GLY A 1 94 ? 3.890 9.410 -3.089 1.00 78.06 94 GLY A N 1
ATOM 685 C CA . GLY A 1 94 ? 4.889 10.427 -3.407 1.00 78.06 94 GLY A CA 1
ATOM 686 C C . GLY A 1 94 ? 4.459 11.447 -4.476 1.00 78.06 94 GLY A C 1
ATOM 687 O O . GLY A 1 94 ? 3.279 11.664 -4.725 1.00 78.06 94 GLY A O 1
ATOM 688 N N . THR A 1 95 ? 5.426 12.108 -5.129 1.00 67.75 95 THR A N 1
ATOM 689 C CA . THR A 1 95 ? 5.187 13.326 -5.942 1.00 67.75 95 THR A CA 1
ATOM 690 C C . THR A 1 95 ? 4.797 13.146 -7.404 1.00 67.75 95 THR A C 1
ATOM 692 O O . THR A 1 95 ? 4.470 14.123 -8.065 1.00 67.75 95 THR A O 1
ATOM 695 N N . TRP A 1 96 ? 4.861 11.940 -7.968 1.00 70.44 96 TRP A N 1
ATOM 696 C CA . TRP A 1 96 ? 4.755 11.799 -9.430 1.00 70.44 96 TRP A CA 1
ATOM 697 C C . TRP A 1 96 ? 3.381 11.371 -9.932 1.00 70.44 96 TRP A C 1
ATOM 699 O O . TRP A 1 96 ? 2.971 11.778 -11.015 1.00 70.44 96 TRP A O 1
ATOM 709 N N . LEU A 1 97 ? 2.700 10.511 -9.181 1.00 74.19 97 LEU A N 1
ATOM 710 C CA . LEU A 1 97 ? 1.299 10.193 -9.401 1.00 74.19 97 LEU A CA 1
ATOM 711 C C . LEU A 1 97 ? 0.664 10.061 -8.028 1.00 74.19 97 LEU A C 1
ATOM 713 O O . LEU A 1 97 ? 0.912 9.082 -7.328 1.00 74.19 97 LEU A O 1
ATOM 717 N N . TYR A 1 98 ? -0.128 11.061 -7.664 1.00 80.12 98 TYR A N 1
ATOM 718 C CA . TYR A 1 98 ? -0.808 11.061 -6.384 1.00 80.12 98 TYR A CA 1
ATOM 719 C C . TYR A 1 98 ? -1.942 10.045 -6.369 1.00 80.12 98 TYR A C 1
ATOM 721 O O . TYR A 1 98 ? -2.670 9.872 -7.362 1.00 80.12 98 TYR A O 1
ATOM 729 N N . ASN A 1 99 ? -2.151 9.479 -5.187 1.00 87.56 99 ASN A N 1
ATOM 730 C CA . ASN A 1 99 ? -3.363 8.745 -4.873 1.00 87.56 99 ASN A CA 1
ATOM 731 C C . ASN A 1 99 ? -4.602 9.569 -5.213 1.00 87.56 99 ASN A C 1
ATOM 733 O O . ASN A 1 99 ? -4.584 10.803 -5.240 1.00 87.56 99 ASN A O 1
ATOM 737 N N . VAL A 1 100 ? -5.711 8.884 -5.418 1.00 91.38 100 VAL A N 1
ATOM 738 C CA . VAL A 1 100 ? -7.019 9.497 -5.245 1.00 91.38 100 VAL A CA 1
ATOM 739 C C . VAL A 1 100 ? -7.144 9.887 -3.757 1.00 91.38 100 VAL A C 1
ATOM 741 O O . VAL A 1 100 ? -7.045 8.994 -2.913 1.00 91.38 100 VAL A O 1
ATOM 744 N N . PRO A 1 101 ? -7.283 11.183 -3.394 1.00 92.56 101 PRO A N 1
ATOM 745 C CA . PRO A 1 101 ? -7.272 11.635 -1.994 1.00 92.56 101 PRO A CA 1
ATOM 746 C C . PRO A 1 101 ? -8.198 10.832 -1.078 1.00 92.56 101 PRO A C 1
ATOM 748 O O . PRO A 1 101 ? -7.841 10.489 0.047 1.00 92.56 101 PRO A O 1
ATOM 751 N N . GLU A 1 102 ? -9.377 10.486 -1.586 1.00 95.75 102 GLU A N 1
ATOM 752 C CA . GLU A 1 102 ? -10.418 9.752 -0.880 1.00 95.75 102 GLU A CA 1
ATOM 753 C C . GLU A 1 102 ? -9.968 8.346 -0.462 1.00 95.75 102 GLU A C 1
ATOM 755 O O . GLU A 1 102 ? -10.423 7.848 0.566 1.00 95.75 102 GLU A O 1
ATOM 760 N N . VAL A 1 103 ? -9.028 7.725 -1.187 1.00 97.25 103 VAL A N 1
ATOM 761 C CA . VAL A 1 103 ? -8.425 6.443 -0.787 1.00 97.25 103 VAL A CA 1
ATOM 762 C C . VAL A 1 103 ? -7.657 6.613 0.521 1.00 97.25 103 VAL A C 1
ATOM 764 O O . VAL A 1 103 ? -7.873 5.842 1.451 1.00 97.25 103 VAL A O 1
ATOM 767 N N . LEU A 1 104 ? -6.821 7.649 0.644 1.00 97.25 104 LEU A N 1
ATOM 768 C CA . LEU A 1 104 ? -6.086 7.918 1.886 1.00 97.25 104 LEU A CA 1
ATOM 769 C C . LEU A 1 104 ? -7.029 8.264 3.044 1.00 97.25 104 LEU A C 1
ATOM 771 O O . LEU A 1 104 ? -6.783 7.855 4.178 1.00 97.25 104 LEU A O 1
ATOM 775 N N . VAL A 1 105 ? -8.127 8.972 2.759 1.00 98.06 105 VAL A N 1
ATOM 776 C CA . VAL A 1 105 ? -9.170 9.272 3.752 1.00 98.06 105 VAL A CA 1
ATOM 777 C C . VAL A 1 105 ? -9.820 7.987 4.264 1.00 98.06 105 VAL A C 1
ATOM 779 O O . VAL A 1 105 ? -9.916 7.803 5.475 1.00 98.06 105 VAL A O 1
ATOM 782 N N . GLU A 1 106 ? -10.239 7.076 3.381 1.00 98.50 106 GLU A N 1
ATOM 783 C CA . GLU A 1 106 ? -10.864 5.812 3.796 1.00 98.50 106 GLU A CA 1
ATOM 784 C C . GLU A 1 106 ? -9.866 4.873 4.495 1.00 98.50 106 GLU A C 1
ATOM 786 O O . GLU A 1 106 ? -10.240 4.206 5.462 1.00 98.50 106 GLU A O 1
ATOM 791 N N . ILE A 1 107 ? -8.584 4.882 4.108 1.00 98.75 107 ILE A N 1
ATOM 792 C CA . ILE A 1 107 ? -7.536 4.183 4.867 1.00 98.75 107 ILE A CA 1
ATOM 793 C C . ILE A 1 107 ? -7.419 4.779 6.276 1.00 98.75 107 ILE A C 1
ATOM 795 O O . ILE A 1 107 ? -7.420 4.036 7.253 1.00 98.75 107 ILE A O 1
ATOM 799 N N . MET A 1 108 ? -7.382 6.108 6.418 1.00 98.56 108 MET A N 1
ATOM 800 C CA . MET A 1 108 ? -7.263 6.752 7.730 1.00 98.56 108 MET A CA 1
ATOM 801 C C . MET A 1 108 ? -8.510 6.562 8.608 1.00 98.56 108 MET A C 1
ATOM 803 O O . MET A 1 108 ? -8.384 6.439 9.829 1.00 98.56 108 MET A O 1
ATOM 807 N N . ARG A 1 109 ? -9.711 6.447 8.022 1.00 98.31 109 ARG A N 1
ATOM 808 C CA . ARG A 1 109 ? -10.905 5.993 8.760 1.00 98.31 109 ARG A CA 1
ATOM 809 C C . ARG A 1 109 ? -10.686 4.598 9.339 1.00 98.31 109 ARG A C 1
ATOM 811 O O . ARG A 1 109 ? -10.929 4.388 10.524 1.00 98.31 109 ARG A O 1
ATOM 818 N N . GLY A 1 110 ? -10.183 3.674 8.524 1.00 98.44 110 GLY A N 1
ATOM 819 C CA . GLY A 1 110 ? -9.845 2.318 8.943 1.00 98.44 110 GLY A CA 1
ATOM 820 C C . GLY A 1 110 ? -8.795 2.257 10.054 1.00 98.44 110 GLY A C 1
ATOM 821 O O . GLY A 1 110 ? -8.997 1.586 11.066 1.00 98.44 110 GLY A O 1
ATOM 822 N N . ILE A 1 111 ? -7.717 3.033 9.918 1.00 98.69 111 ILE A N 1
ATOM 823 C CA . ILE A 1 111 ? -6.695 3.202 10.961 1.00 98.69 111 ILE A CA 1
ATOM 824 C C . ILE A 1 111 ? -7.341 3.715 12.256 1.00 98.69 111 ILE A C 1
ATOM 826 O O . ILE A 1 111 ? -7.105 3.161 13.326 1.00 98.69 111 ILE A O 1
ATOM 830 N N . THR A 1 112 ? -8.217 4.720 12.169 1.00 98.19 112 THR A N 1
ATOM 831 C CA . THR A 1 112 ? -8.928 5.282 13.331 1.00 98.19 112 THR A CA 1
ATOM 832 C C . THR A 1 112 ? -9.801 4.233 14.033 1.00 98.19 112 THR A C 1
ATOM 834 O O . THR A 1 112 ? -9.813 4.164 15.262 1.00 98.19 112 THR A O 1
ATOM 837 N N . MET A 1 113 ? -10.471 3.352 13.279 1.00 97.25 113 MET A N 1
ATOM 838 C CA . MET A 1 113 ? -11.271 2.245 13.833 1.00 97.25 113 MET A CA 1
ATOM 839 C C . MET A 1 113 ? -10.438 1.2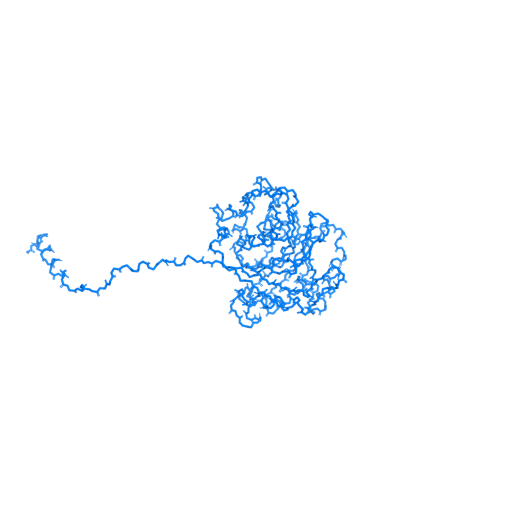31 14.630 1.00 97.25 113 MET A C 1
ATOM 841 O O . MET A 1 113 ? -10.965 0.598 15.546 1.00 97.25 113 MET A O 1
ATOM 845 N N . ALA A 1 114 ? -9.151 1.073 14.304 1.00 98.12 114 ALA A N 1
ATOM 846 C CA . ALA A 1 114 ? -8.229 0.241 15.077 1.00 98.12 114 ALA A CA 1
ATOM 847 C C . ALA A 1 114 ? -7.753 0.912 16.379 1.00 98.12 114 ALA A C 1
ATOM 849 O O . ALA A 1 114 ? -7.235 0.224 17.257 1.00 98.12 114 ALA A O 1
ATOM 850 N N . SER A 1 115 ? -7.963 2.227 16.520 1.00 97.81 115 SER A N 1
ATOM 851 C CA . SER A 1 115 ? -7.594 3.028 17.697 1.00 97.81 115 SER A CA 1
ATOM 852 C C . SER A 1 115 ? -6.120 2.871 18.120 1.00 97.81 115 SER A C 1
ATOM 854 O O . SER A 1 115 ? -5.856 2.515 19.270 1.00 97.81 115 SER A O 1
ATOM 856 N N . PRO A 1 116 ? -5.150 3.107 17.211 1.00 98.31 116 PRO A N 1
ATOM 857 C CA . PRO A 1 116 ? -3.728 3.071 17.544 1.00 98.31 116 PRO A CA 1
ATOM 858 C C . PRO A 1 116 ? -3.346 4.194 18.513 1.00 98.31 116 PRO A C 1
ATOM 860 O O . PRO A 1 116 ? -4.060 5.188 18.658 1.00 98.31 116 PRO A O 1
ATOM 863 N N . LYS A 1 117 ? -2.160 4.075 19.115 1.00 98.19 117 LYS A N 1
ATOM 864 C CA . LYS A 1 117 ? -1.583 5.092 20.001 1.00 98.19 117 LYS A CA 1
ATOM 865 C C . LYS A 1 117 ? -1.415 6.426 19.276 1.00 98.19 117 LYS A C 1
ATOM 867 O O . LYS A 1 117 ? -1.662 7.484 19.852 1.00 98.19 117 LYS A O 1
ATOM 872 N N . SER A 1 118 ? -0.972 6.382 18.021 1.00 97.56 118 SER A N 1
ATOM 873 C CA . SER A 1 118 ? -0.903 7.545 17.139 1.00 97.56 118 SER A CA 1
ATOM 874 C C . SER A 1 118 ? -0.947 7.119 15.671 1.00 97.56 118 SER A C 1
ATOM 876 O O . SER A 1 118 ? -0.635 5.978 15.330 1.00 97.56 118 SER A O 1
ATOM 878 N N . ALA A 1 119 ? -1.330 8.044 14.790 1.00 97.25 119 ALA A N 1
ATOM 879 C CA . ALA A 1 119 ? -1.284 7.845 13.348 1.00 97.25 119 ALA A CA 1
ATOM 880 C C . ALA A 1 119 ? -0.845 9.128 12.636 1.00 97.25 119 ALA A C 1
ATOM 882 O O . ALA A 1 119 ? -1.279 10.228 12.993 1.00 97.25 119 ALA A O 1
ATOM 883 N N . LYS A 1 120 ? 0.005 8.979 11.619 1.00 96.38 120 LYS A N 1
ATOM 884 C CA . LYS A 1 120 ? 0.454 10.065 10.745 1.00 96.38 120 LYS A CA 1
ATOM 885 C C . LYS A 1 120 ? 0.248 9.695 9.284 1.00 96.38 120 LYS A C 1
ATOM 887 O O . LYS A 1 120 ? 0.717 8.653 8.848 1.00 96.38 120 LYS A O 1
ATOM 892 N N . LEU A 1 121 ? -0.437 10.557 8.534 1.00 94.62 121 LEU A N 1
ATOM 893 C CA . LEU A 1 121 ? -0.460 10.540 7.075 1.00 94.62 121 LEU A CA 1
ATOM 894 C C . LEU A 1 121 ? 0.742 11.340 6.596 1.00 94.62 121 LEU A C 1
ATOM 896 O O . LEU A 1 121 ? 0.748 12.570 6.617 1.00 94.62 121 LEU A O 1
ATOM 900 N N . THR A 1 122 ? 1.768 10.614 6.194 1.00 89.25 122 THR A N 1
ATOM 901 C CA . THR A 1 122 ? 3.003 11.170 5.672 1.00 89.25 122 THR A CA 1
ATOM 902 C C . THR A 1 122 ? 2.862 11.320 4.162 1.00 89.25 122 THR A C 1
ATOM 904 O O . THR A 1 122 ? 2.414 10.386 3.492 1.00 89.25 122 THR A O 1
ATOM 907 N N . TYR A 1 123 ? 3.170 12.503 3.638 1.00 85.19 123 TYR A N 1
ATOM 908 C CA . TYR A 1 123 ? 2.989 12.803 2.217 1.00 85.19 123 TYR A CA 1
ATOM 909 C C . TYR A 1 123 ? 4.134 13.641 1.668 1.00 85.19 123 TYR A C 1
ATOM 911 O O . TYR A 1 123 ? 4.775 14.413 2.387 1.00 85.19 123 TYR A O 1
ATOM 919 N N . CYS A 1 124 ? 4.387 13.495 0.371 1.00 77.88 124 CYS A N 1
ATOM 920 C CA . CYS A 1 124 ? 5.485 14.186 -0.286 1.00 77.88 124 CYS A CA 1
ATOM 921 C C . CYS A 1 124 ? 5.075 15.578 -0.777 1.00 77.88 124 CYS A C 1
ATOM 923 O O . CYS A 1 124 ? 4.241 15.709 -1.672 1.00 77.88 124 CYS A O 1
ATOM 925 N N . ALA A 1 125 ? 5.709 16.623 -0.242 1.00 70.62 125 ALA A N 1
ATOM 926 C CA . ALA A 1 125 ? 5.432 18.020 -0.593 1.00 70.62 125 ALA A CA 1
ATOM 927 C C . ALA A 1 125 ? 6.523 18.663 -1.478 1.00 70.62 125 ALA A C 1
ATOM 929 O O . ALA A 1 125 ? 6.844 19.832 -1.293 1.00 70.62 125 ALA A O 1
ATOM 930 N N . LEU A 1 126 ? 7.155 17.911 -2.394 1.00 64.19 126 LEU A N 1
ATOM 931 C CA . LEU A 1 126 ? 8.304 18.430 -3.168 1.00 64.19 126 LEU A CA 1
ATOM 932 C C . LEU A 1 126 ? 7.962 19.531 -4.186 1.00 64.19 126 LEU A C 1
ATOM 934 O O . LEU A 1 126 ? 8.892 20.187 -4.652 1.00 64.19 126 LEU A O 1
ATOM 938 N N . ASP A 1 127 ? 6.696 19.738 -4.551 1.00 62.94 127 ASP A N 1
ATOM 939 C CA . ASP A 1 127 ? 6.302 20.832 -5.440 1.00 62.94 127 ASP A CA 1
ATOM 940 C C . ASP A 1 127 ? 4.935 21.433 -5.074 1.00 62.94 127 ASP A C 1
ATOM 942 O O . ASP A 1 127 ? 4.082 20.774 -4.481 1.00 62.94 127 ASP A O 1
ATOM 946 N N . ASP A 1 128 ? 4.736 22.704 -5.444 1.00 59.28 128 ASP A N 1
ATOM 947 C CA . ASP A 1 128 ? 3.477 23.450 -5.274 1.00 59.28 128 ASP A CA 1
ATOM 948 C C . ASP A 1 128 ? 2.336 22.921 -6.168 1.00 59.28 128 ASP A C 1
ATOM 950 O O . ASP A 1 128 ? 1.193 23.383 -6.073 1.00 59.28 128 ASP A O 1
ATOM 954 N N . GLY A 1 129 ? 2.629 21.959 -7.053 1.00 64.75 129 GLY A N 1
ATOM 955 C CA . GLY A 1 129 ? 1.693 21.395 -8.021 1.00 64.75 129 GLY A CA 1
ATOM 956 C C . GLY A 1 129 ? 0.613 20.513 -7.395 1.00 64.75 129 GLY A C 1
ATOM 957 O O . GLY A 1 129 ? -0.369 20.189 -8.061 1.00 64.75 129 GLY A O 1
ATOM 958 N N . ASN A 1 130 ? 0.742 20.159 -6.113 1.00 78.62 130 ASN A N 1
ATOM 959 C CA . ASN A 1 130 ? -0.212 19.309 -5.401 1.00 78.62 130 ASN A CA 1
ATOM 960 C C . ASN A 1 130 ? -1.250 20.066 -4.560 1.00 78.62 130 ASN A C 1
ATOM 962 O O . ASN A 1 130 ? -2.014 19.421 -3.842 1.00 78.62 130 ASN A O 1
ATOM 966 N N . ARG A 1 131 ? -1.325 21.402 -4.636 1.00 84.00 131 ARG A N 1
ATOM 967 C CA . ARG A 1 131 ? -2.230 22.204 -3.789 1.00 84.00 131 ARG A CA 1
ATOM 968 C C . ARG A 1 131 ? -3.680 21.716 -3.823 1.00 84.00 131 ARG A C 1
ATOM 970 O O . ARG A 1 131 ? -4.257 21.469 -2.770 1.00 84.00 131 ARG A O 1
ATOM 977 N N . GLU A 1 132 ? -4.238 21.514 -5.017 1.00 86.25 132 GLU A N 1
ATOM 978 C CA . GLU A 1 132 ? -5.616 21.028 -5.181 1.00 86.25 132 GLU A CA 1
ATOM 979 C C . GLU A 1 132 ? -5.803 19.634 -4.558 1.00 86.25 132 GLU A C 1
ATOM 981 O O . GLU A 1 132 ? -6.819 19.344 -3.926 1.00 86.25 132 GLU A O 1
ATOM 986 N N . TRP A 1 133 ? -4.803 18.760 -4.701 1.00 88.38 133 TRP A N 1
ATOM 987 C CA . TRP A 1 133 ? -4.820 17.431 -4.097 1.00 88.38 133 TRP A CA 1
ATOM 988 C C . TRP A 1 133 ? -4.802 17.508 -2.564 1.00 88.38 133 TRP A C 1
ATOM 990 O O . TRP A 1 133 ? -5.607 16.840 -1.914 1.00 88.38 133 TRP A O 1
ATOM 1000 N N . ILE A 1 134 ? -3.953 18.370 -1.990 1.00 89.44 134 ILE A N 1
ATOM 1001 C CA . ILE A 1 134 ? -3.887 18.614 -0.542 1.00 89.44 134 ILE A CA 1
ATOM 1002 C C . ILE A 1 134 ? -5.217 19.181 -0.034 1.00 89.44 134 ILE A C 1
ATOM 1004 O O . ILE A 1 134 ? -5.710 18.744 1.002 1.00 89.44 134 ILE A O 1
ATOM 1008 N N . GLU A 1 135 ? -5.823 20.132 -0.745 1.00 91.88 135 GLU A N 1
ATOM 1009 C CA . GLU A 1 135 ? -7.117 20.717 -0.375 1.00 91.88 135 GLU A CA 1
ATOM 1010 C C . GLU A 1 135 ? -8.239 19.673 -0.379 1.00 91.88 135 GLU A C 1
ATOM 1012 O O . GLU A 1 135 ? -9.016 19.601 0.578 1.00 91.88 135 GLU A O 1
ATOM 1017 N N . LYS A 1 136 ? -8.285 18.805 -1.399 1.00 92.62 136 LYS A N 1
ATOM 1018 C CA . LYS A 1 136 ? -9.226 17.675 -1.441 1.00 92.62 136 LYS A CA 1
ATOM 1019 C C . LYS A 1 136 ? -8.996 16.705 -0.289 1.00 92.62 136 LYS A C 1
ATOM 1021 O O . LYS A 1 136 ? -9.959 16.306 0.364 1.00 92.62 136 LYS A O 1
ATOM 1026 N N . LEU A 1 137 ? -7.739 16.371 0.005 1.00 93.88 137 LEU A N 1
ATOM 1027 C CA . LEU A 1 137 ? -7.388 15.503 1.127 1.00 93.88 137 LEU A CA 1
ATOM 1028 C C . LEU A 1 137 ? -7.821 16.116 2.468 1.00 93.88 137 LEU A C 1
ATOM 1030 O O . LEU A 1 137 ? -8.511 15.455 3.240 1.00 93.88 137 LEU A O 1
ATOM 1034 N N . ARG A 1 138 ? -7.501 17.39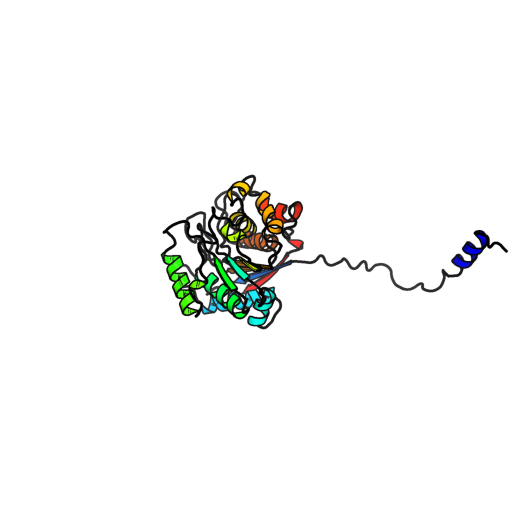1 2.724 1.00 95.62 138 ARG A N 1
ATOM 1035 C CA . ARG A 1 138 ? -7.923 18.132 3.928 1.00 95.62 138 ARG A CA 1
ATOM 1036 C C . ARG A 1 138 ? -9.438 18.152 4.085 1.00 95.62 138 ARG A C 1
ATOM 1038 O O . ARG A 1 138 ? -9.953 17.857 5.163 1.00 95.62 138 ARG A O 1
ATOM 1045 N N . SER A 1 139 ? -10.150 18.476 3.007 1.00 96.44 139 SER A N 1
ATOM 1046 C CA . SER A 1 139 ? -11.614 18.490 2.986 1.00 96.44 139 SER A CA 1
ATOM 1047 C C . SER A 1 139 ? -12.187 17.107 3.309 1.00 96.44 139 SER A C 1
ATOM 1049 O O . SER A 1 139 ? -13.062 16.981 4.167 1.00 96.44 139 SER A O 1
ATOM 1051 N N . GLY A 1 140 ? -11.632 16.054 2.701 1.00 96.88 140 GLY A N 1
ATOM 1052 C CA . GLY A 1 140 ? -12.033 14.672 2.948 1.00 96.88 140 GLY A CA 1
ATOM 1053 C C . GLY A 1 140 ? -11.766 14.205 4.383 1.00 96.88 140 GLY A C 1
ATOM 1054 O O . GLY A 1 140 ? -12.649 13.606 4.996 1.00 96.88 140 GLY A O 1
ATOM 1055 N N . LEU A 1 141 ? -10.600 14.527 4.956 1.00 97.69 141 LEU A N 1
ATOM 1056 C CA . LEU A 1 141 ? -10.278 14.233 6.360 1.00 97.69 141 LEU A CA 1
ATOM 1057 C C . LEU A 1 141 ? -11.231 14.963 7.314 1.00 97.69 141 LEU A C 1
ATOM 1059 O O . LEU A 1 141 ? -11.796 14.343 8.216 1.00 97.69 141 LEU A O 1
ATOM 1063 N N . LYS A 1 142 ? -11.499 16.250 7.066 1.00 97.69 142 LYS A N 1
ATOM 1064 C CA . LYS A 1 142 ? -12.463 17.036 7.847 1.00 97.69 142 LYS A CA 1
ATOM 1065 C C . LYS A 1 142 ? -13.868 16.434 7.781 1.00 97.69 142 LYS A C 1
ATOM 1067 O O . LYS A 1 142 ? -14.492 16.235 8.819 1.00 97.69 142 LYS A O 1
ATOM 1072 N N . ALA A 1 143 ? -14.348 16.085 6.586 1.00 96.81 143 ALA A N 1
ATOM 1073 C CA . ALA A 1 143 ? -15.630 15.400 6.395 1.00 96.81 143 ALA A CA 1
ATOM 1074 C C . ALA A 1 143 ? -15.658 14.002 7.043 1.00 96.81 143 ALA A C 1
ATOM 1076 O O . ALA A 1 143 ? -16.724 13.442 7.302 1.00 96.81 143 ALA A O 1
ATOM 1077 N N . ALA A 1 144 ? -14.488 13.423 7.314 1.00 96.50 144 ALA A N 1
ATOM 1078 C CA . ALA A 1 144 ? -14.342 12.178 8.045 1.00 96.50 144 ALA A CA 1
ATOM 1079 C C . ALA A 1 144 ? -14.290 12.319 9.566 1.00 96.50 144 ALA A C 1
ATOM 1081 O O . ALA A 1 144 ? -14.287 11.293 10.242 1.00 96.50 144 ALA A O 1
ATOM 1082 N N . GLY A 1 145 ? -14.273 13.544 10.099 1.00 97.44 145 GLY A N 1
ATOM 1083 C CA . GLY A 1 145 ? -14.029 13.786 11.520 1.00 97.44 145 GLY A CA 1
ATOM 1084 C C . GLY A 1 145 ? -12.591 13.464 11.940 1.00 97.44 145 GLY A C 1
ATOM 1085 O O . GLY A 1 145 ? -12.332 13.276 13.125 1.00 97.44 145 GLY A O 1
ATOM 1086 N N . ILE A 1 146 ? -11.661 13.379 10.984 1.00 98.00 146 ILE A N 1
ATOM 1087 C CA . ILE A 1 146 ? -10.247 13.098 11.232 1.00 98.00 146 ILE A CA 1
ATOM 1088 C C . ILE A 1 146 ? -9.507 14.441 11.300 1.00 98.00 146 ILE A C 1
ATOM 1090 O O . ILE A 1 146 ? -9.615 15.240 10.364 1.00 98.00 146 ILE A O 1
ATOM 1094 N N . PRO A 1 147 ? -8.767 14.727 12.386 1.00 96.50 147 PRO A N 1
ATOM 1095 C CA . PRO A 1 147 ? -8.102 16.012 12.544 1.00 96.50 147 PRO A CA 1
ATOM 1096 C C . PRO A 1 147 ? -6.972 16.180 11.525 1.00 96.50 147 PRO A C 1
ATOM 1098 O O . PRO A 1 147 ? -6.195 15.259 11.289 1.00 96.50 147 PRO A O 1
ATOM 1101 N N . GLU A 1 148 ? -6.820 17.385 10.971 1.00 93.94 148 GLU A N 1
ATOM 1102 C CA . GLU A 1 148 ? -5.757 17.697 10.001 1.00 93.94 148 GLU A CA 1
ATOM 1103 C C . GLU A 1 148 ? -4.344 17.467 10.568 1.00 93.94 148 GLU A C 1
ATOM 1105 O O . GLU A 1 148 ? -3.416 17.177 9.821 1.00 93.94 148 GLU A O 1
ATOM 1110 N N . SER A 1 149 ? -4.181 17.502 11.895 1.00 94.19 149 SER A N 1
ATOM 1111 C CA . SER A 1 149 ? -2.909 17.249 12.587 1.00 94.19 149 SER A CA 1
ATOM 1112 C C . SER A 1 149 ? -2.322 15.845 12.367 1.00 94.19 149 SER A C 1
ATOM 1114 O O . SER A 1 149 ? -1.176 15.590 12.761 1.00 94.19 149 SER A O 1
ATOM 1116 N N . VAL A 1 150 ? -3.069 14.924 11.743 1.00 95.25 150 VAL A N 1
ATOM 1117 C CA . VAL A 1 150 ? -2.517 13.648 11.261 1.00 95.25 150 VAL A CA 1
ATOM 1118 C C . VAL A 1 150 ? -1.598 13.836 10.053 1.00 95.25 150 VAL A C 1
ATOM 1120 O O . VAL A 1 150 ? -0.723 13.004 9.845 1.00 95.25 150 VAL A O 1
ATOM 1123 N N . MET A 1 151 ? -1.775 14.893 9.257 1.00 92.81 151 MET A N 1
ATOM 1124 C CA . MET A 1 151 ? -0.977 15.147 8.057 1.00 92.81 151 MET A CA 1
ATOM 1125 C C . MET A 1 151 ? 0.428 15.639 8.426 1.00 92.81 151 MET A C 1
ATOM 1127 O O . MET A 1 151 ? 0.578 16.557 9.230 1.00 92.81 151 MET A O 1
ATOM 1131 N N . ASP A 1 152 ? 1.458 15.051 7.817 1.00 89.44 152 ASP A N 1
ATOM 1132 C CA . ASP A 1 152 ? 2.859 15.367 8.104 1.00 89.44 152 ASP A CA 1
ATOM 1133 C C . ASP A 1 152 ? 3.740 15.281 6.844 1.00 89.44 152 ASP A C 1
ATOM 1135 O O . ASP A 1 152 ? 4.086 14.200 6.367 1.00 89.44 152 ASP A O 1
ATOM 1139 N N . ASN A 1 153 ? 4.141 16.434 6.305 1.00 83.94 153 ASN A N 1
ATOM 1140 C CA . ASN A 1 153 ? 5.074 16.511 5.174 1.00 83.94 153 ASN A CA 1
ATOM 1141 C C . ASN A 1 153 ? 6.547 16.587 5.595 1.00 83.94 153 ASN A C 1
ATOM 1143 O O . ASN A 1 153 ? 7.432 16.545 4.742 1.00 83.94 153 ASN A O 1
ATOM 1147 N N . SER A 1 154 ? 6.834 16.698 6.894 1.00 75.44 154 SER A N 1
ATOM 1148 C CA . SER A 1 154 ? 8.208 16.728 7.399 1.00 75.44 154 SER A CA 1
ATOM 1149 C C . SER A 1 154 ? 8.832 15.334 7.401 1.00 75.44 154 SER A C 1
ATOM 1151 O O . SER A 1 154 ? 10.057 15.195 7.342 1.00 75.44 154 SER A O 1
ATOM 1153 N N . VAL A 1 155 ? 7.982 14.305 7.456 1.00 67.69 155 VAL A N 1
ATOM 1154 C CA . VAL A 1 155 ? 8.361 12.897 7.571 1.00 67.69 155 VAL A CA 1
ATOM 1155 C C . VAL A 1 155 ? 8.751 12.291 6.225 1.00 67.69 155 VAL A C 1
ATOM 1157 O O . VAL A 1 155 ? 9.726 11.544 6.163 1.00 67.69 155 VAL A O 1
ATOM 1160 N N . TYR A 1 156 ? 8.049 12.649 5.149 1.00 65.81 156 TYR A N 1
ATOM 1161 C CA . TYR A 1 156 ? 8.217 12.049 3.827 1.00 65.81 156 TYR A CA 1
ATOM 1162 C C . TYR A 1 156 ? 8.851 13.041 2.844 1.00 65.81 156 TYR A C 1
ATOM 1164 O O . TYR A 1 156 ? 8.188 13.682 2.028 1.00 65.81 156 TYR A O 1
ATOM 1172 N N . THR A 1 157 ? 10.176 13.184 2.913 1.00 56.81 157 THR A N 1
ATOM 1173 C CA . THR A 1 157 ? 10.928 13.939 1.903 1.00 56.81 157 THR A CA 1
ATOM 1174 C C . THR A 1 157 ? 12.106 13.116 1.406 1.00 56.81 157 THR A C 1
ATOM 1176 O O . THR A 1 157 ? 12.817 12.493 2.188 1.00 56.81 157 THR A O 1
ATOM 1179 N N . VAL A 1 158 ? 12.361 13.173 0.096 1.00 51.50 158 VAL A N 1
ATOM 1180 C CA . VAL A 1 158 ? 13.448 12.462 -0.613 1.00 51.50 158 VAL A CA 1
ATOM 1181 C C . VAL A 1 158 ? 14.854 12.797 -0.066 1.00 51.50 158 VAL A C 1
ATOM 1183 O O . VAL A 1 158 ? 15.840 12.190 -0.471 1.00 51.50 158 VAL A O 1
ATOM 1186 N N . ARG A 1 159 ? 14.966 13.767 0.854 1.00 47.56 159 ARG A N 1
ATOM 1187 C CA . ARG A 1 159 ? 16.223 14.238 1.453 1.00 47.56 159 ARG A CA 1
ATOM 1188 C C . ARG A 1 159 ? 16.247 14.266 2.988 1.00 47.56 159 ARG A C 1
ATOM 1190 O O . ARG A 1 159 ? 17.288 14.616 3.536 1.00 47.56 159 ARG A O 1
ATOM 1197 N N . SER A 1 160 ? 15.162 13.927 3.696 1.00 50.09 160 SER A N 1
ATOM 1198 C CA . SER A 1 160 ? 15.157 13.966 5.168 1.00 50.09 160 SER A CA 1
ATOM 1199 C C . SER A 1 160 ? 15.056 12.584 5.798 1.00 50.09 160 SER A C 1
ATOM 1201 O O . SER A 1 160 ? 14.069 11.877 5.629 1.00 50.09 160 SER A O 1
ATOM 1203 N N . ASN A 1 161 ? 16.006 12.287 6.686 1.00 61.31 161 ASN A N 1
ATOM 1204 C CA . ASN A 1 161 ? 15.970 11.159 7.624 1.00 61.31 161 ASN A CA 1
ATOM 1205 C C . ASN A 1 161 ? 14.839 11.244 8.678 1.00 61.31 161 ASN A C 1
ATOM 1207 O O . ASN A 1 161 ? 14.882 10.517 9.666 1.00 61.31 161 ASN A O 1
ATOM 1211 N N . SER A 1 162 ? 13.847 12.130 8.525 1.00 72.06 162 SER A N 1
ATOM 1212 C CA . SER A 1 162 ? 12.745 12.305 9.484 1.00 72.06 162 SER A CA 1
ATOM 1213 C C . SER A 1 162 ? 11.970 11.016 9.723 1.00 72.06 162 SER A C 1
ATOM 1215 O O . SER A 1 162 ? 11.751 10.674 10.879 1.00 72.06 162 SER A O 1
ATOM 1217 N N . PHE A 1 163 ? 11.622 10.281 8.659 1.00 81.38 163 PHE A N 1
ATOM 1218 C CA . PHE A 1 163 ? 10.925 8.996 8.771 1.00 81.38 163 PHE A CA 1
ATOM 1219 C C . PHE A 1 163 ? 11.651 8.032 9.712 1.00 81.38 163 PHE A C 1
ATOM 1221 O O . PHE A 1 163 ? 11.046 7.448 10.602 1.00 81.38 163 PHE A O 1
ATOM 1228 N N . HIS A 1 164 ? 12.975 7.955 9.582 1.00 81.69 164 HIS A N 1
ATOM 1229 C CA . HIS A 1 164 ? 13.831 7.076 10.381 1.00 81.69 164 HIS A CA 1
ATOM 1230 C C . HIS A 1 164 ? 14.120 7.571 11.798 1.00 81.69 164 HIS A C 1
ATOM 1232 O O . HIS A 1 164 ? 14.692 6.832 12.595 1.00 81.69 164 HIS A O 1
ATOM 1238 N N . ARG A 1 165 ? 13.770 8.821 12.116 1.00 81.62 165 ARG A N 1
ATOM 1239 C CA . ARG A 1 165 ? 13.812 9.350 13.489 1.00 81.62 165 ARG A CA 1
ATOM 1240 C C . ARG A 1 165 ? 12.492 9.136 14.228 1.00 81.62 165 ARG A C 1
ATOM 1242 O O . ARG A 1 165 ? 12.467 9.241 15.453 1.00 81.62 165 ARG A O 1
ATOM 1249 N N . SER A 1 166 ? 11.411 8.866 13.501 1.00 84.62 166 SER A N 1
ATOM 1250 C CA . SER A 1 166 ? 10.107 8.556 14.078 1.00 84.62 166 SER A CA 1
ATOM 1251 C C . SER A 1 166 ? 10.098 7.161 14.707 1.00 84.62 166 SER A C 1
ATOM 1253 O O . SER A 1 166 ? 10.859 6.280 14.317 1.00 84.62 166 SER A O 1
ATOM 1255 N N . LYS A 1 167 ? 9.214 6.947 15.687 1.00 90.62 167 LYS A N 1
ATOM 1256 C CA . LYS A 1 167 ? 9.080 5.683 16.434 1.00 90.62 167 LYS A CA 1
ATOM 1257 C C . LYS A 1 167 ? 7.960 4.788 15.883 1.00 90.62 167 LYS A C 1
ATOM 1259 O O . LYS A 1 167 ? 7.328 4.056 16.640 1.00 90.62 167 LYS A O 1
ATOM 1264 N N . PHE A 1 168 ? 7.702 4.866 14.576 1.00 94.88 168 PHE A N 1
ATOM 1265 C CA . PHE A 1 168 ? 6.635 4.092 13.948 1.00 94.88 168 PHE A CA 1
ATOM 1266 C C . PHE A 1 168 ? 6.840 2.588 14.164 1.00 94.88 168 PHE A C 1
ATOM 1268 O O . PHE A 1 168 ? 7.950 2.078 14.038 1.00 94.88 168 PHE A O 1
ATOM 1275 N N . THR A 1 169 ? 5.759 1.883 14.484 1.00 97.69 169 THR A N 1
ATOM 1276 C CA . THR A 1 169 ? 5.741 0.423 14.683 1.00 97.69 169 THR A CA 1
ATOM 1277 C C . THR A 1 169 ? 4.840 -0.285 13.679 1.00 97.69 169 THR A C 1
ATOM 1279 O O . THR A 1 169 ? 4.888 -1.507 13.556 1.00 97.69 169 THR A O 1
ATOM 1282 N N . SER A 1 170 ? 4.022 0.473 12.948 1.00 98.12 170 SER A N 1
ATOM 1283 C CA . SER A 1 170 ? 3.148 -0.034 11.901 1.00 98.12 170 SER A CA 1
ATOM 1284 C C . SER A 1 170 ? 3.227 0.866 10.677 1.00 98.12 170 SER A C 1
ATOM 1286 O O . SER A 1 170 ? 3.157 2.092 10.778 1.00 98.12 170 SER A O 1
ATOM 1288 N N . LEU A 1 171 ? 3.369 0.240 9.516 1.00 97.19 171 LEU A N 1
ATOM 1289 C CA . LEU A 1 171 ? 3.487 0.890 8.227 1.00 97.19 171 LEU A CA 1
ATOM 1290 C C . LEU A 1 171 ? 2.302 0.487 7.345 1.00 97.19 171 LEU A C 1
ATOM 1292 O O . LEU A 1 171 ? 2.183 -0.661 6.911 1.00 97.19 171 LEU A O 1
ATOM 1296 N N . VAL A 1 172 ? 1.443 1.462 7.055 1.00 98.19 172 VAL A N 1
ATOM 1297 C CA . VAL A 1 172 ? 0.373 1.354 6.066 1.00 98.19 172 VAL A CA 1
ATOM 1298 C C . VAL A 1 172 ? 0.820 2.067 4.794 1.00 98.19 172 VAL A C 1
ATOM 1300 O O . VAL A 1 172 ? 0.946 3.288 4.762 1.00 98.19 172 VAL A O 1
ATOM 1303 N N . MET A 1 173 ? 1.074 1.324 3.725 1.00 94.12 173 MET A N 1
ATOM 1304 C CA . MET A 1 173 ? 1.515 1.897 2.453 1.00 94.12 173 MET A CA 1
ATOM 1305 C C . MET A 1 173 ? 0.375 1.994 1.457 1.00 94.12 173 MET A C 1
ATOM 1307 O O . MET A 1 173 ? -0.318 1.008 1.212 1.00 94.12 173 MET A O 1
ATOM 1311 N N . ALA A 1 174 ? 0.266 3.148 0.804 1.00 94.88 174 ALA A N 1
ATOM 1312 C CA . ALA A 1 174 ? -0.699 3.400 -0.253 1.00 94.88 174 ALA A CA 1
ATOM 1313 C C . ALA A 1 174 ? -0.017 3.828 -1.566 1.00 94.88 174 ALA A C 1
ATOM 1315 O O . ALA A 1 174 ? -0.177 4.967 -2.002 1.00 94.88 174 ALA A O 1
ATOM 1316 N N . PRO A 1 175 ? 0.774 2.963 -2.231 1.00 91.81 175 PRO A N 1
ATOM 1317 C CA . PRO A 1 175 ? 1.333 3.302 -3.538 1.00 91.81 175 PRO A CA 1
ATOM 1318 C C . PRO A 1 175 ? 0.222 3.434 -4.586 1.00 91.81 175 PRO A C 1
ATOM 1320 O O . PRO A 1 175 ? -0.781 2.731 -4.525 1.00 91.81 175 PRO A O 1
ATOM 1323 N N . THR A 1 176 ? 0.434 4.284 -5.590 1.00 89.38 176 THR A N 1
ATOM 1324 C CA . THR A 1 176 ? -0.382 4.321 -6.814 1.00 89.38 176 THR A CA 1
ATOM 1325 C C . THR A 1 176 ? 0.395 3.672 -7.954 1.00 89.38 176 THR A C 1
ATOM 1327 O O . THR A 1 176 ? 1.622 3.799 -8.017 1.00 89.38 176 THR A O 1
ATOM 1330 N N . LEU A 1 177 ? -0.294 2.991 -8.872 1.00 87.44 177 LEU A N 1
ATOM 1331 C CA . LEU A 1 177 ? 0.348 2.375 -10.036 1.00 87.44 177 LEU A CA 1
ATOM 1332 C C . LEU A 1 177 ? 0.478 3.338 -11.218 1.00 87.44 177 LEU A C 1
ATOM 1334 O O . LEU A 1 177 ? -0.498 3.808 -11.800 1.00 87.44 177 LEU A O 1
ATOM 1338 N N . LYS A 1 178 ? 1.723 3.568 -11.626 1.00 86.69 178 LYS A N 1
ATOM 1339 C CA . LYS A 1 178 ? 2.097 4.177 -12.902 1.00 86.69 178 LYS A CA 1
ATOM 1340 C C . LYS A 1 178 ? 3.235 3.417 -13.554 1.00 86.69 178 LYS A C 1
ATOM 1342 O O . LYS A 1 178 ? 4.026 2.780 -12.860 1.00 86.69 178 LYS A O 1
ATOM 1347 N N . SER A 1 179 ? 3.385 3.580 -14.864 1.00 86.81 179 SER A N 1
ATOM 1348 C CA . SER A 1 179 ? 4.570 3.090 -15.571 1.00 86.81 179 SER A CA 1
ATOM 1349 C C . SER A 1 179 ? 5.871 3.685 -15.001 1.00 86.81 179 SER A C 1
ATOM 1351 O O . SER A 1 179 ? 5.938 4.862 -14.623 1.00 86.81 179 SER A O 1
ATOM 1353 N N . SER A 1 180 ? 6.927 2.872 -14.976 1.00 87.50 180 SER A N 1
ATOM 1354 C CA . SER A 1 180 ? 8.276 3.221 -14.536 1.00 87.50 180 SER A CA 1
ATOM 1355 C C . SER A 1 180 ? 9.318 2.568 -15.444 1.00 87.50 180 SER A C 1
ATOM 1357 O O . SER A 1 180 ? 9.486 1.353 -15.419 1.00 87.50 180 SER A O 1
ATOM 1359 N N . ASN A 1 181 ? 10.105 3.380 -16.148 1.00 87.81 181 ASN A N 1
ATOM 1360 C CA . ASN A 1 181 ? 11.179 2.931 -17.047 1.00 87.81 181 ASN A CA 1
ATOM 1361 C C . ASN A 1 181 ? 12.256 2.051 -16.378 1.00 87.81 181 ASN A C 1
ATOM 1363 O O . ASN A 1 181 ? 12.941 1.300 -17.057 1.00 87.81 181 ASN A O 1
ATOM 1367 N N . ILE A 1 182 ? 12.411 2.137 -15.055 1.00 88.56 182 ILE A N 1
ATOM 1368 C CA . ILE A 1 182 ? 13.412 1.367 -14.297 1.00 88.56 182 ILE A CA 1
ATOM 1369 C C . ILE A 1 182 ? 12.828 0.223 -13.455 1.00 88.56 182 ILE A C 1
ATOM 1371 O O . ILE A 1 182 ? 13.592 -0.520 -12.859 1.00 88.56 182 ILE A O 1
ATOM 1375 N N . ALA A 1 183 ? 11.498 0.089 -13.364 1.00 88.44 183 ALA A N 1
ATOM 1376 C CA . ALA A 1 183 ? 10.852 -0.904 -12.480 1.00 88.44 183 ALA A CA 1
ATOM 1377 C C . ALA A 1 183 ? 9.595 -1.569 -13.081 1.00 88.44 183 ALA A C 1
ATOM 1379 O O . ALA A 1 183 ? 8.894 -2.332 -12.411 1.00 88.44 183 ALA A O 1
ATOM 1380 N N . GLY A 1 184 ? 9.247 -1.229 -14.324 1.00 86.69 184 GLY A N 1
ATOM 1381 C CA . GLY A 1 184 ? 7.969 -1.551 -14.953 1.00 86.69 184 GLY A CA 1
ATOM 1382 C C . GLY A 1 184 ? 6.847 -0.671 -14.417 1.00 86.69 184 GLY A C 1
ATOM 1383 O O . GLY A 1 184 ? 6.293 0.136 -15.155 1.00 86.69 184 GLY A O 1
ATOM 1384 N N . VAL A 1 185 ? 6.580 -0.746 -13.110 1.00 87.38 185 VAL A N 1
ATOM 1385 C CA . VAL A 1 185 ? 5.568 0.064 -12.414 1.00 87.38 185 VAL A CA 1
ATOM 1386 C C . VAL A 1 185 ? 6.116 0.713 -11.140 1.00 87.38 185 VAL A C 1
ATOM 1388 O O . VAL A 1 185 ? 7.095 0.243 -10.562 1.00 87.38 185 VAL A O 1
ATOM 1391 N N . SER A 1 186 ? 5.496 1.801 -10.676 1.00 82.50 186 SER A N 1
ATOM 1392 C CA . SER A 1 186 ? 5.787 2.491 -9.402 1.00 82.50 186 SER A CA 1
ATOM 1393 C C . SER A 1 186 ? 5.353 1.725 -8.146 1.00 82.50 186 SER A C 1
ATOM 1395 O O . SER A 1 186 ? 4.979 2.341 -7.155 1.00 82.50 186 SER A O 1
ATOM 1397 N N . GLY A 1 187 ? 5.370 0.396 -8.201 1.00 86.75 187 GLY A N 1
ATOM 1398 C CA . GLY A 1 187 ? 4.762 -0.471 -7.203 1.00 86.75 187 GLY A CA 1
ATOM 1399 C C . GLY A 1 187 ? 5.483 -0.524 -5.852 1.00 86.75 187 GLY A C 1
ATOM 1400 O O . GLY A 1 187 ? 6.247 0.363 -5.468 1.00 86.75 187 GLY A O 1
ATOM 1401 N N . VAL A 1 188 ? 5.192 -1.572 -5.089 1.00 94.75 188 VAL A N 1
ATOM 1402 C CA . VAL A 1 188 ? 5.409 -1.608 -3.636 1.00 94.75 188 VAL A CA 1
ATOM 1403 C C . VAL A 1 188 ? 6.895 -1.619 -3.266 1.00 94.75 188 VAL A C 1
ATOM 1405 O O . VAL A 1 188 ? 7.315 -0.821 -2.431 1.00 94.75 188 VAL A O 1
ATOM 1408 N N . VAL A 1 189 ? 7.718 -2.463 -3.899 1.00 95.69 189 VAL A N 1
ATOM 1409 C CA . VAL A 1 189 ? 9.147 -2.591 -3.545 1.00 95.69 189 VAL A CA 1
ATOM 1410 C C . VAL A 1 189 ? 9.904 -1.294 -3.837 1.00 95.69 189 VAL A C 1
ATOM 1412 O O . VAL A 1 189 ? 10.715 -0.841 -3.030 1.00 95.69 189 VAL A O 1
ATOM 1415 N N . LYS A 1 190 ? 9.595 -0.643 -4.964 1.00 91.50 190 LYS A N 1
ATOM 1416 C CA . LYS A 1 190 ? 10.151 0.674 -5.298 1.00 91.50 190 LYS A CA 1
ATOM 1417 C C . LYS A 1 190 ? 9.796 1.719 -4.242 1.00 91.50 190 LYS A C 1
ATOM 1419 O O . LYS A 1 190 ? 10.629 2.564 -3.927 1.00 91.50 190 LYS A O 1
ATOM 1424 N N . HIS A 1 191 ? 8.583 1.659 -3.705 1.00 90.75 191 HIS A N 1
ATOM 1425 C CA . HIS A 1 191 ? 8.110 2.614 -2.717 1.00 90.75 191 HIS A CA 1
ATOM 1426 C C . HIS A 1 191 ? 8.848 2.476 -1.365 1.00 90.75 191 HIS A C 1
ATOM 1428 O O . HIS A 1 191 ? 9.151 3.478 -0.728 1.00 90.75 191 HIS A O 1
ATOM 1434 N N . TYR A 1 192 ? 9.281 1.276 -0.966 1.00 92.06 192 TYR A N 1
ATOM 1435 C CA . TYR A 1 192 ? 10.211 1.144 0.169 1.00 92.06 192 TYR A CA 1
ATOM 1436 C C . TYR A 1 192 ? 11.547 1.855 -0.079 1.00 92.06 192 TYR A C 1
ATOM 1438 O O . TYR A 1 192 ? 12.052 2.553 0.798 1.00 92.06 192 TYR A O 1
ATOM 1446 N N . ALA A 1 193 ? 12.102 1.733 -1.286 1.00 90.31 193 ALA A N 1
ATOM 1447 C CA . ALA A 1 193 ? 13.363 2.385 -1.633 1.00 90.31 193 ALA A CA 1
ATOM 1448 C C . ALA A 1 193 ? 13.272 3.923 -1.645 1.00 90.31 193 ALA A C 1
ATOM 1450 O O . ALA A 1 193 ? 14.278 4.585 -1.406 1.00 90.31 193 ALA A O 1
ATOM 1451 N N . THR A 1 194 ? 12.098 4.522 -1.883 1.00 85.94 194 THR A N 1
ATOM 1452 C CA . THR A 1 194 ? 11.939 5.987 -1.771 1.00 85.94 194 THR A CA 1
ATOM 1453 C C . THR A 1 194 ? 11.926 6.477 -0.329 1.00 85.94 194 THR A C 1
ATOM 1455 O O . THR A 1 194 ? 12.203 7.653 -0.104 1.00 85.94 194 THR A O 1
ATOM 1458 N N . MET A 1 195 ? 11.649 5.589 0.628 1.00 87.38 195 MET A N 1
ATOM 1459 C CA . MET A 1 195 ? 11.683 5.867 2.063 1.00 87.38 195 MET A CA 1
ATOM 1460 C C . MET A 1 195 ? 13.026 5.534 2.717 1.00 87.38 195 MET A C 1
ATOM 1462 O O . MET A 1 195 ? 13.157 5.716 3.924 1.00 87.38 195 MET A O 1
ATOM 1466 N N . SER A 1 196 ? 14.013 5.017 1.982 1.00 88.56 196 SER A N 1
ATOM 1467 C CA . SER A 1 196 ? 15.272 4.578 2.591 1.00 88.56 196 SER A CA 1
ATOM 1468 C C . SER A 1 196 ? 16.092 5.747 3.148 1.00 88.56 196 SER A C 1
ATOM 1470 O O . SER A 1 196 ? 16.011 6.877 2.656 1.00 88.56 196 SER A O 1
ATOM 1472 N N . LYS A 1 197 ? 16.937 5.482 4.154 1.00 85.81 197 LYS A N 1
ATOM 1473 C CA . LYS A 1 197 ? 17.836 6.500 4.753 1.00 85.81 197 LYS A CA 1
ATOM 1474 C C . LYS A 1 197 ? 18.752 7.185 3.731 1.00 85.81 197 LYS A C 1
ATOM 1476 O O . LYS A 1 197 ? 19.122 8.343 3.901 1.00 85.81 197 LYS A O 1
ATOM 1481 N N . GLY A 1 198 ? 19.143 6.464 2.678 1.00 81.50 198 GLY A N 1
ATOM 1482 C CA . GLY A 1 198 ? 19.995 6.969 1.594 1.00 81.50 198 GLY A CA 1
ATOM 1483 C C . GLY A 1 198 ? 19.229 7.644 0.451 1.00 81.50 198 GLY A C 1
ATOM 1484 O O . GLY A 1 198 ? 19.846 8.102 -0.513 1.00 81.50 198 GLY A O 1
ATOM 1485 N N . GLY A 1 199 ? 17.898 7.690 0.542 1.00 83.12 199 GLY A N 1
ATOM 1486 C CA . GLY A 1 199 ? 17.017 8.084 -0.546 1.00 83.12 199 GLY A CA 1
ATOM 1487 C C . GLY A 1 199 ? 16.974 7.061 -1.695 1.00 83.12 199 GLY A C 1
ATOM 1488 O O . GLY A 1 199 ? 17.694 6.062 -1.703 1.00 83.12 199 GLY A O 1
ATOM 1489 N N . PRO A 1 200 ? 16.150 7.312 -2.726 1.00 85.62 200 PRO A N 1
ATOM 1490 C CA . PRO A 1 200 ? 15.901 6.346 -3.798 1.00 85.62 200 PRO A CA 1
ATOM 1491 C C . PRO A 1 200 ? 17.040 6.196 -4.813 1.00 85.62 200 PRO A C 1
ATOM 1493 O O . PRO A 1 200 ? 17.149 5.153 -5.454 1.00 85.62 200 PRO A O 1
ATOM 1496 N N . ALA A 1 201 ? 17.872 7.227 -5.001 1.00 88.75 201 ALA A N 1
ATOM 1497 C CA . ALA A 1 201 ? 18.831 7.283 -6.109 1.00 88.75 201 ALA A CA 1
ATOM 1498 C C . ALA A 1 201 ? 19.849 6.120 -6.138 1.00 88.75 201 ALA A C 1
ATOM 1500 O O . ALA A 1 201 ? 20.055 5.565 -7.221 1.00 88.75 201 ALA A O 1
ATOM 1501 N N . PRO A 1 202 ? 20.428 5.679 -5.000 1.00 91.62 202 PRO A N 1
ATOM 1502 C CA . PRO A 1 202 ? 21.305 4.504 -4.957 1.00 91.62 202 PRO A CA 1
ATOM 1503 C C . PRO A 1 202 ? 20.641 3.202 -5.425 1.00 91.62 202 PRO A C 1
ATOM 1505 O O . PRO A 1 202 ? 21.332 2.264 -5.816 1.00 91.62 202 PRO A O 1
ATOM 1508 N N . HIS A 1 203 ? 19.307 3.142 -5.413 1.00 92.69 203 HIS A N 1
ATOM 1509 C CA . HIS A 1 203 ? 18.530 1.970 -5.803 1.00 92.69 203 HIS A CA 1
ATOM 1510 C C . HIS A 1 203 ? 18.022 2.026 -7.246 1.00 92.69 203 HIS A C 1
ATOM 1512 O O . HIS A 1 203 ? 17.255 1.160 -7.636 1.00 92.69 203 HIS A O 1
ATOM 1518 N N . HIS A 1 204 ? 18.385 3.029 -8.052 1.00 93.06 204 HIS A N 1
ATOM 1519 C CA . HIS A 1 204 ? 17.978 3.107 -9.462 1.00 93.06 204 HIS A CA 1
ATOM 1520 C C . HIS A 1 204 ? 18.712 2.158 -10.437 1.00 93.06 204 HIS A C 1
ATOM 1522 O O . HIS A 1 204 ? 18.070 1.729 -11.402 1.00 93.06 204 HIS A O 1
ATOM 1528 N N . PRO A 1 205 ? 20.011 1.831 -10.262 1.00 95.56 205 PRO A N 1
ATOM 1529 C CA . PRO A 1 205 ? 20.745 0.995 -11.215 1.00 95.56 205 PRO A CA 1
ATOM 1530 C C . PRO A 1 205 ? 20.145 -0.404 -11.433 1.00 95.56 205 PRO A C 1
ATOM 1532 O O . PRO A 1 205 ? 19.466 -0.946 -10.562 1.00 95.56 205 PRO A O 1
ATOM 1535 N N . ASN A 1 206 ? 20.437 -0.999 -12.598 1.00 94.94 206 ASN A N 1
ATOM 1536 C CA . ASN A 1 206 ? 20.140 -2.400 -12.940 1.00 94.94 206 ASN A CA 1
ATOM 1537 C C . ASN A 1 206 ? 18.690 -2.830 -12.662 1.00 94.94 206 ASN A C 1
ATOM 1539 O O . ASN A 1 206 ? 18.447 -3.835 -11.999 1.00 94.94 206 ASN A O 1
ATOM 1543 N N . ALA A 1 207 ? 17.722 -2.064 -13.170 1.00 93.94 207 ALA A N 1
ATOM 1544 C CA . ALA A 1 207 ? 16.294 -2.298 -12.931 1.00 93.94 207 ALA A CA 1
ATOM 1545 C C . ALA A 1 207 ? 15.945 -2.397 -11.434 1.00 93.94 207 ALA A C 1
ATOM 1547 O O . ALA A 1 207 ? 15.222 -3.285 -10.981 1.00 93.94 207 ALA A O 1
ATOM 1548 N N . MET A 1 208 ? 16.526 -1.481 -10.662 1.00 94.94 208 MET A N 1
ATOM 1549 C CA . MET A 1 208 ? 16.342 -1.357 -9.226 1.00 94.94 208 MET A CA 1
ATOM 1550 C C . MET A 1 208 ? 16.680 -2.613 -8.416 1.00 94.94 208 MET A C 1
ATOM 1552 O O . MET A 1 208 ? 16.053 -2.885 -7.393 1.00 94.94 208 MET A O 1
ATOM 1556 N N . GLU A 1 209 ? 17.686 -3.381 -8.840 1.00 96.38 209 GLU A N 1
ATOM 1557 C CA . GLU A 1 209 ? 18.004 -4.687 -8.248 1.00 96.38 209 GLU A CA 1
ATOM 1558 C C . GLU A 1 209 ? 18.261 -4.661 -6.737 1.00 96.38 209 GLU A C 1
ATOM 1560 O O . GLU A 1 209 ? 18.062 -5.677 -6.082 1.00 96.38 209 GLU A O 1
ATOM 1565 N N . THR A 1 210 ? 18.657 -3.514 -6.174 1.00 96.88 210 THR A N 1
ATOM 1566 C CA . THR A 1 210 ? 18.901 -3.330 -4.736 1.00 96.88 210 THR A CA 1
ATOM 1567 C C . THR A 1 210 ? 17.717 -2.739 -3.972 1.00 96.88 210 THR A C 1
ATOM 1569 O O . THR A 1 210 ? 17.810 -2.584 -2.761 1.00 96.88 210 THR A O 1
ATOM 1572 N N . ALA A 1 211 ? 16.591 -2.410 -4.612 1.00 95.06 211 ALA A N 1
ATOM 1573 C CA . ALA A 1 211 ? 15.468 -1.753 -3.934 1.00 95.06 211 ALA A CA 1
ATOM 1574 C C . ALA A 1 211 ? 14.874 -2.591 -2.790 1.00 95.06 211 ALA A C 1
ATOM 1576 O O . ALA A 1 211 ? 14.456 -2.041 -1.778 1.00 95.06 211 ALA A O 1
ATOM 1577 N N . GLY A 1 212 ? 14.888 -3.922 -2.907 1.00 96.44 212 GLY A N 1
ATOM 1578 C CA . GLY A 1 212 ? 14.440 -4.817 -1.837 1.00 96.44 212 GLY A CA 1
ATOM 1579 C C . GLY A 1 212 ? 15.359 -4.859 -0.611 1.00 96.44 212 GLY A C 1
ATOM 1580 O O . GLY A 1 212 ? 14.939 -5.349 0.435 1.00 96.44 212 GLY A O 1
ATOM 1581 N N . SER A 1 213 ? 16.592 -4.341 -0.699 1.00 96.88 213 SER A N 1
ATOM 1582 C CA . SER A 1 213 ? 17.589 -4.470 0.372 1.00 96.88 213 SER A CA 1
ATOM 1583 C C . SER A 1 213 ? 17.254 -3.674 1.627 1.00 96.88 213 SER A C 1
ATOM 1585 O O . SER A 1 213 ? 17.842 -3.932 2.670 1.00 96.88 213 SER A O 1
ATOM 1587 N N . VAL A 1 214 ? 16.354 -2.694 1.527 1.00 94.44 214 VAL A N 1
ATOM 1588 C CA . VAL A 1 214 ? 15.985 -1.809 2.642 1.00 94.44 214 VAL A CA 1
ATOM 1589 C C . VAL A 1 214 ? 14.815 -2.357 3.454 1.00 94.44 214 VAL A C 1
ATOM 1591 O O . VAL A 1 214 ? 14.674 -2.015 4.621 1.00 94.44 214 VAL A O 1
ATOM 1594 N N . ILE A 1 215 ? 13.995 -3.239 2.869 1.00 96.12 215 ILE A N 1
ATOM 1595 C CA . ILE A 1 215 ? 12.726 -3.689 3.462 1.00 96.12 215 ILE A CA 1
ATOM 1596 C C . ILE A 1 215 ? 12.968 -4.340 4.826 1.00 96.12 215 ILE A C 1
ATOM 1598 O O . ILE A 1 215 ? 12.437 -3.874 5.828 1.00 96.12 215 ILE A O 1
ATOM 1602 N N . VAL A 1 216 ? 13.808 -5.377 4.887 1.00 97.19 216 VAL A N 1
ATOM 1603 C CA . VAL A 1 216 ? 14.083 -6.084 6.148 1.00 97.19 216 VAL A CA 1
ATOM 1604 C C . VAL A 1 216 ? 14.901 -5.220 7.119 1.00 97.19 216 VAL A C 1
ATOM 1606 O O . VAL A 1 216 ? 14.452 -5.052 8.253 1.00 97.19 216 VAL A O 1
ATOM 1609 N N . PRO A 1 217 ? 16.051 -4.628 6.730 1.00 95.44 217 PRO A N 1
ATOM 1610 C CA . PRO A 1 217 ? 16.904 -3.922 7.687 1.00 95.44 217 PRO A CA 1
ATOM 1611 C C . PRO A 1 217 ? 16.310 -2.615 8.218 1.00 95.44 217 PRO A C 1
ATOM 1613 O O . PRO A 1 217 ? 16.563 -2.260 9.367 1.00 95.44 217 PRO A O 1
ATOM 1616 N N . GLU A 1 218 ? 15.548 -1.881 7.402 1.00 93.12 218 GLU A N 1
ATOM 1617 C CA . GLU A 1 218 ? 15.015 -0.571 7.789 1.00 93.12 218 GLU A CA 1
ATOM 1618 C C . GLU A 1 218 ? 13.558 -0.634 8.254 1.00 93.12 218 GLU A C 1
ATOM 1620 O O . GLU A 1 218 ? 13.182 0.160 9.110 1.00 93.12 218 GLU A O 1
ATOM 1625 N N . PHE A 1 219 ? 12.752 -1.580 7.759 1.00 94.75 219 PHE A N 1
ATOM 1626 C CA . PHE A 1 219 ? 11.309 -1.611 8.030 1.00 94.75 219 PHE A CA 1
ATOM 1627 C C . PHE A 1 219 ? 10.804 -2.933 8.617 1.00 94.75 219 PHE A C 1
ATOM 1629 O O . PHE A 1 219 ? 9.692 -2.964 9.126 1.00 94.75 219 PHE A O 1
ATOM 1636 N N . GLY A 1 220 ? 11.611 -4.000 8.637 1.00 95.44 220 GLY A N 1
ATOM 1637 C CA . GLY A 1 220 ? 11.178 -5.337 9.070 1.00 95.44 220 GLY A CA 1
ATOM 1638 C C . GLY A 1 220 ? 10.821 -5.465 10.556 1.00 95.44 220 GLY A C 1
ATOM 1639 O O . GLY A 1 220 ? 10.334 -6.507 10.983 1.00 95.44 220 GLY A O 1
ATOM 1640 N N . HIS A 1 221 ? 11.060 -4.419 11.350 1.00 94.81 221 HIS A N 1
ATOM 1641 C CA . HIS A 1 221 ? 10.612 -4.323 12.740 1.00 94.81 221 HIS A CA 1
ATOM 1642 C C . HIS A 1 221 ? 9.165 -3.808 12.874 1.00 94.81 221 HIS A C 1
ATOM 1644 O O . HIS A 1 221 ? 8.617 -3.837 13.976 1.00 94.81 221 HIS A O 1
ATOM 1650 N N . MET A 1 222 ? 8.559 -3.326 11.784 1.00 96.94 222 MET A N 1
ATOM 1651 C CA . MET A 1 222 ? 7.191 -2.812 11.747 1.00 96.94 222 MET A CA 1
ATOM 1652 C C . MET A 1 222 ? 6.203 -3.891 11.283 1.00 96.94 222 MET A C 1
ATOM 1654 O O . MET A 1 222 ? 6.566 -4.845 10.596 1.00 96.94 222 MET A O 1
ATOM 1658 N N . SER A 1 223 ? 4.920 -3.732 11.617 1.00 97.75 223 SER A N 1
ATOM 1659 C CA . SER A 1 223 ? 3.859 -4.427 10.879 1.00 97.75 223 SER A CA 1
ATOM 1660 C C . SER A 1 223 ? 3.622 -3.750 9.527 1.00 97.75 223 SER A C 1
ATOM 1662 O O . SER A 1 223 ? 3.783 -2.538 9.400 1.00 97.75 223 SER A O 1
ATOM 1664 N N . HIS A 1 224 ? 3.222 -4.525 8.515 1.00 98.00 224 HIS A N 1
ATOM 1665 C CA . HIS A 1 224 ? 3.012 -4.022 7.158 1.00 98.00 224 HIS A CA 1
ATOM 1666 C C . HIS A 1 224 ? 1.584 -4.295 6.684 1.00 98.00 224 HIS A C 1
ATOM 1668 O O . HIS A 1 224 ? 1.143 -5.446 6.639 1.00 98.00 224 HIS A O 1
ATOM 1674 N N . LEU A 1 225 ? 0.889 -3.237 6.274 1.00 98.75 225 LEU A N 1
ATOM 1675 C CA . LEU A 1 225 ? -0.352 -3.305 5.509 1.00 98.75 225 LEU A CA 1
ATOM 1676 C C . LEU A 1 225 ? -0.167 -2.492 4.232 1.00 98.75 225 LEU A C 1
ATOM 1678 O O . LEU A 1 225 ? 0.205 -1.325 4.269 1.00 98.75 225 LEU A O 1
ATOM 1682 N N . ILE A 1 226 ? -0.414 -3.102 3.084 1.00 98.69 226 ILE A N 1
ATOM 1683 C CA . ILE A 1 226 ? -0.223 -2.473 1.782 1.00 98.69 226 ILE A CA 1
ATOM 1684 C C . ILE A 1 226 ? -1.576 -2.420 1.091 1.00 98.69 226 ILE A C 1
ATOM 1686 O O . ILE A 1 226 ? -2.237 -3.447 0.942 1.00 98.69 226 ILE A O 1
ATOM 1690 N N . ILE A 1 227 ? -1.976 -1.220 0.677 1.00 98.56 227 ILE A N 1
ATOM 1691 C CA . ILE A 1 227 ? -3.223 -0.945 -0.034 1.00 98.56 227 ILE A CA 1
ATOM 1692 C C . ILE A 1 227 ? -2.870 -0.148 -1.286 1.00 98.56 227 ILE A C 1
ATOM 1694 O O . ILE A 1 227 ? -2.788 1.076 -1.265 1.00 98.56 227 ILE A O 1
ATOM 1698 N N . VAL A 1 228 ? -2.615 -0.845 -2.387 1.00 97.31 228 VAL A N 1
ATOM 1699 C CA . VAL A 1 228 ? -2.285 -0.213 -3.664 1.00 97.31 228 VAL A CA 1
ATOM 1700 C C . VAL A 1 228 ? -3.530 0.472 -4.224 1.00 97.31 228 VAL A C 1
ATOM 1702 O O . VAL A 1 228 ? -4.546 -0.180 -4.484 1.00 97.31 228 VAL A O 1
ATOM 1705 N N . ASP A 1 229 ? -3.421 1.777 -4.455 1.00 95.00 229 ASP A N 1
ATOM 1706 C CA . ASP A 1 229 ? -4.392 2.554 -5.212 1.00 95.00 229 ASP A CA 1
ATOM 1707 C C . ASP A 1 229 ? -4.225 2.248 -6.705 1.00 95.00 229 ASP A C 1
ATOM 1709 O O . ASP A 1 229 ? -3.312 2.724 -7.387 1.00 95.00 229 ASP A O 1
ATOM 1713 N N . ALA A 1 230 ? -5.118 1.397 -7.198 1.00 93.75 230 ALA A N 1
ATOM 1714 C CA . ALA A 1 230 ? -5.246 1.034 -8.598 1.00 93.75 230 ALA A CA 1
ATOM 1715 C C . ALA A 1 230 ? -6.590 1.522 -9.166 1.00 93.75 230 ALA A C 1
ATOM 1717 O O . ALA A 1 230 ? -7.118 0.944 -10.118 1.00 93.75 230 ALA A O 1
ATOM 1718 N N . LEU A 1 231 ? -7.184 2.578 -8.590 1.00 93.38 231 LEU A N 1
ATOM 1719 C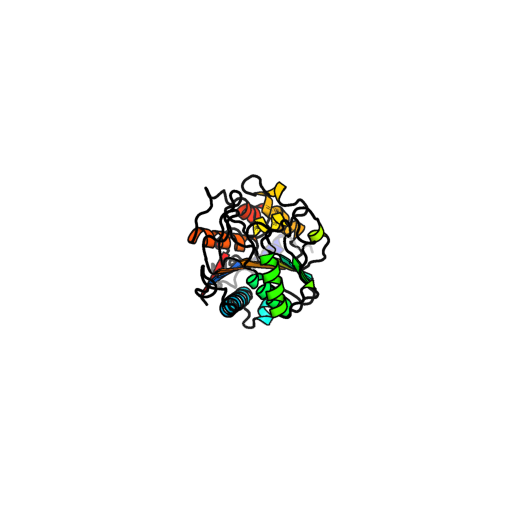 CA . LEU A 1 231 ? -8.417 3.153 -9.135 1.00 93.38 231 LEU A CA 1
ATOM 1720 C C . LEU A 1 231 ? -8.162 3.766 -10.511 1.00 93.38 231 LEU A C 1
ATOM 1722 O O . LEU A 1 231 ? -9.027 3.744 -11.389 1.00 93.38 231 LEU A O 1
ATOM 1726 N N . ARG A 1 232 ? -6.944 4.272 -10.704 1.00 88.69 232 ARG A N 1
ATOM 1727 C CA . ARG A 1 232 ? -6.474 4.894 -11.933 1.00 88.69 232 ARG A CA 1
ATOM 1728 C C . ARG A 1 232 ? -4.992 4.614 -12.153 1.00 88.69 232 ARG A C 1
ATOM 1730 O O . ARG A 1 232 ? -4.225 4.555 -11.197 1.00 88.69 232 ARG A O 1
ATOM 1737 N N . PHE A 1 233 ? -4.599 4.489 -13.414 1.00 83.00 233 PHE A N 1
ATOM 1738 C CA . PHE A 1 233 ? -3.217 4.279 -13.835 1.00 83.00 233 PHE A CA 1
ATOM 1739 C C . PHE A 1 233 ? -2.712 5.471 -14.624 1.00 83.00 233 PHE A C 1
ATOM 1741 O O . PHE A 1 233 ? -3.423 5.994 -15.481 1.00 83.00 233 PHE A O 1
ATOM 1748 N N . GLY A 1 234 ? -1.479 5.890 -14.350 1.00 72.50 234 GLY A N 1
ATOM 1749 C CA . GLY A 1 234 ? -0.814 6.967 -15.081 1.00 72.50 234 GLY A CA 1
ATOM 1750 C C . GLY A 1 234 ? 0.415 6.502 -15.855 1.00 72.50 234 GLY A C 1
ATOM 1751 O O . GLY A 1 234 ? 1.008 5.453 -15.582 1.00 72.50 234 GLY A O 1
ATOM 1752 N N . GLU A 1 235 ? 0.839 7.342 -16.791 1.00 68.56 235 GLU A N 1
ATOM 1753 C CA . GLU A 1 235 ? 2.124 7.221 -17.470 1.00 68.56 235 GLU A CA 1
ATOM 1754 C C . GLU A 1 235 ? 3.046 8.362 -17.027 1.00 68.56 235 GLU A C 1
ATOM 1756 O O . GLU A 1 235 ? 2.762 9.544 -17.231 1.00 68.56 235 GLU A O 1
ATOM 1761 N N . LEU A 1 236 ? 4.194 8.013 -16.440 1.00 64.44 236 LEU A N 1
ATOM 1762 C CA . LEU A 1 236 ? 5.238 8.966 -16.047 1.00 64.44 236 LEU A CA 1
ATOM 1763 C C . LEU A 1 236 ? 4.735 10.118 -15.150 1.00 64.44 236 LEU A C 1
ATOM 1765 O O . LEU A 1 236 ? 4.508 9.886 -13.963 1.00 64.44 236 LEU A O 1
ATOM 1769 N N . ARG A 1 237 ? 4.684 11.350 -15.686 1.00 59.41 237 ARG A N 1
ATOM 1770 C CA . ARG A 1 237 ? 4.242 12.591 -15.015 1.00 59.41 237 ARG A CA 1
ATOM 1771 C C . ARG A 1 237 ? 2.860 13.060 -15.482 1.00 59.41 237 ARG A C 1
ATOM 1773 O O . ARG A 1 237 ? 2.337 14.030 -14.945 1.00 59.41 237 ARG A O 1
ATOM 1780 N N . ARG A 1 238 ? 2.311 12.456 -16.540 1.00 57.50 238 ARG A N 1
ATOM 1781 C CA . ARG A 1 238 ? 0.989 12.824 -17.052 1.00 57.50 238 ARG A CA 1
ATOM 1782 C C . ARG A 1 238 ? -0.037 12.107 -16.180 1.00 57.50 238 ARG A C 1
ATOM 1784 O O . ARG A 1 238 ? 0.202 10.974 -15.764 1.00 57.50 238 ARG A O 1
ATOM 1791 N N . GLY A 1 239 ? -1.128 12.799 -15.854 1.00 64.00 239 GLY A N 1
ATOM 1792 C CA . GLY A 1 239 ? -2.193 12.291 -14.989 1.00 64.00 239 GLY A CA 1
ATOM 1793 C C . GLY A 1 239 ? -2.783 10.952 -15.463 1.00 64.00 239 GLY A C 1
ATOM 1794 O O . GLY A 1 239 ? -2.338 10.387 -16.465 1.00 64.00 239 GLY A O 1
ATOM 1795 N N . PRO A 1 240 ? -3.785 10.415 -14.754 1.00 70.69 240 PRO A N 1
ATOM 1796 C CA . PRO A 1 240 ? -4.349 9.106 -15.069 1.00 70.69 240 PRO A CA 1
ATOM 1797 C C . PRO A 1 240 ? -4.770 9.000 -16.543 1.00 70.69 240 PRO A C 1
ATOM 1799 O O . PRO A 1 240 ? -5.501 9.849 -17.045 1.00 70.69 240 PRO A O 1
ATOM 1802 N N . GLN A 1 241 ? -4.282 7.967 -17.228 1.00 76.19 241 GLN A N 1
ATOM 1803 C CA . GLN A 1 241 ? -4.624 7.639 -18.616 1.00 76.19 241 GLN A CA 1
ATOM 1804 C C . GLN A 1 241 ? -5.747 6.597 -18.681 1.00 76.19 241 GLN A C 1
ATOM 1806 O O . GLN A 1 241 ? -6.511 6.565 -19.641 1.00 76.19 241 GLN A O 1
ATOM 1811 N N . PHE A 1 242 ? -5.874 5.771 -17.637 1.00 83.25 242 PHE A N 1
ATOM 1812 C CA . PHE A 1 242 ? -6.851 4.688 -17.560 1.00 83.25 242 PHE A CA 1
ATOM 1813 C C . PHE A 1 242 ? -7.469 4.612 -16.165 1.00 83.25 242 PHE A C 1
ATOM 1815 O O . PHE A 1 242 ? -6.799 4.876 -15.164 1.00 83.25 242 PHE A O 1
ATOM 1822 N N . TYR A 1 243 ? -8.735 4.205 -16.094 1.00 86.81 243 TYR A N 1
ATOM 1823 C CA . TYR A 1 243 ? -9.450 3.954 -14.845 1.00 86.81 243 TYR A CA 1
ATOM 1824 C C . TYR A 1 243 ? -9.635 2.450 -14.664 1.00 86.81 243 TYR A C 1
ATOM 1826 O O . TYR A 1 243 ? -10.530 1.858 -15.260 1.00 86.81 243 TYR A O 1
ATOM 1834 N N . GLN A 1 244 ? -8.778 1.839 -13.843 1.00 88.00 244 GLN A N 1
ATOM 1835 C CA . GLN A 1 244 ? -8.821 0.403 -13.558 1.00 88.00 244 GLN A CA 1
ATOM 1836 C C . GLN A 1 244 ? -9.772 0.052 -12.405 1.00 88.00 244 GLN A C 1
ATOM 1838 O O . GLN A 1 244 ? -10.171 -1.103 -12.249 1.00 88.00 244 GLN A O 1
ATOM 1843 N N . LYS A 1 245 ? -10.171 1.050 -11.606 1.00 94.19 245 LYS A N 1
ATOM 1844 C CA . LYS A 1 245 ? -11.236 0.929 -10.600 1.00 94.19 245 LYS A CA 1
ATOM 1845 C C . LYS A 1 245 ? -11.004 -0.223 -9.610 1.00 94.19 245 LYS A C 1
ATOM 1847 O O . LYS A 1 245 ? -11.932 -0.946 -9.243 1.00 94.19 245 LYS A O 1
ATOM 1852 N N . SER A 1 246 ? -9.741 -0.410 -9.220 1.00 96.00 246 SER A N 1
ATOM 1853 C CA . SER A 1 246 ? -9.291 -1.523 -8.387 1.00 96.00 246 SER A CA 1
ATOM 1854 C C . SER A 1 246 ? -8.538 -1.056 -7.138 1.00 96.00 246 SER A C 1
ATOM 1856 O O . SER A 1 246 ? -7.887 -0.018 -7.145 1.00 96.00 246 SER A O 1
ATOM 1858 N N . LEU A 1 247 ? -8.573 -1.849 -6.073 1.00 98.00 247 LEU A N 1
ATOM 1859 C CA . LEU A 1 247 ? -7.670 -1.737 -4.925 1.00 98.00 247 LEU A CA 1
ATOM 1860 C C . LEU A 1 247 ? -6.984 -3.088 -4.708 1.00 98.00 247 LEU A C 1
ATOM 1862 O O . LEU A 1 247 ? -7.631 -4.128 -4.846 1.00 98.00 247 LEU A O 1
ATOM 1866 N N . VAL A 1 248 ? -5.695 -3.083 -4.363 1.00 98.44 248 VAL A N 1
ATOM 1867 C CA . VAL A 1 248 ? -4.939 -4.314 -4.067 1.00 98.44 248 VAL A CA 1
ATOM 1868 C C . VAL A 1 248 ? -4.463 -4.290 -2.622 1.00 98.44 248 VAL A C 1
ATOM 1870 O O . VAL A 1 248 ? -3.790 -3.351 -2.217 1.00 98.44 248 VAL A O 1
ATOM 1873 N N . PHE A 1 249 ? -4.784 -5.327 -1.857 1.00 98.81 249 PHE A N 1
ATOM 1874 C CA . PHE A 1 249 ? -4.482 -5.441 -0.435 1.00 98.81 249 PHE A CA 1
ATOM 1875 C C . PHE A 1 249 ? -3.508 -6.589 -0.186 1.00 98.81 249 PHE A C 1
ATOM 1877 O O . PHE A 1 249 ? -3.711 -7.695 -0.692 1.00 98.81 249 PHE A O 1
ATOM 1884 N N . GLY A 1 250 ? -2.500 -6.364 0.650 1.00 98.62 250 GLY A N 1
ATOM 1885 C CA . GLY A 1 250 ? -1.570 -7.407 1.074 1.00 98.62 250 GLY A CA 1
ATOM 1886 C C . GLY A 1 250 ? -0.736 -7.004 2.284 1.00 98.62 250 GLY A C 1
ATOM 1887 O O . GLY A 1 250 ? -0.760 -5.855 2.720 1.00 98.62 250 GLY A O 1
ATOM 1888 N N . THR A 1 251 ? 0.003 -7.962 2.840 1.00 98.56 251 THR A N 1
ATOM 1889 C CA . THR A 1 251 ? 0.978 -7.722 3.924 1.00 98.56 251 THR A CA 1
ATOM 1890 C C . THR A 1 251 ? 2.405 -8.095 3.534 1.00 98.56 251 THR A C 1
ATOM 1892 O O . THR A 1 251 ? 3.348 -7.681 4.196 1.00 98.56 251 THR A O 1
ATOM 1895 N N . ASP A 1 252 ? 2.577 -8.878 2.466 1.00 98.44 252 ASP A N 1
ATOM 1896 C CA . ASP A 1 252 ? 3.879 -9.204 1.887 1.00 98.44 252 ASP A CA 1
ATOM 1897 C C . ASP A 1 252 ? 4.222 -8.159 0.807 1.00 98.44 252 ASP A C 1
ATOM 1899 O O . ASP A 1 252 ? 3.493 -8.062 -0.192 1.00 98.44 252 ASP A O 1
ATOM 1903 N N . PRO A 1 253 ? 5.294 -7.361 0.985 1.00 97.69 253 PRO A N 1
ATOM 1904 C CA . PRO A 1 253 ? 5.688 -6.319 0.041 1.00 97.69 253 PRO A CA 1
ATOM 1905 C C . PRO A 1 253 ? 5.893 -6.816 -1.384 1.00 97.69 253 PRO A C 1
ATOM 1907 O O . PRO A 1 253 ? 5.432 -6.182 -2.333 1.00 97.69 253 PRO A O 1
ATOM 1910 N N . VAL A 1 254 ? 6.579 -7.947 -1.535 1.00 98.12 254 VAL A N 1
ATOM 1911 C CA . VAL A 1 254 ? 7.000 -8.458 -2.839 1.00 98.12 254 VAL A CA 1
ATOM 1912 C C . VAL A 1 254 ? 5.817 -9.099 -3.545 1.00 98.12 254 VAL A C 1
ATOM 1914 O O . VAL A 1 254 ? 5.564 -8.787 -4.707 1.00 98.12 254 VAL A O 1
ATOM 1917 N N . ALA A 1 255 ? 5.031 -9.908 -2.836 1.00 98.56 255 ALA A N 1
ATOM 1918 C CA . ALA A 1 255 ? 3.873 -10.565 -3.428 1.00 98.56 255 ALA A CA 1
ATOM 1919 C C . ALA A 1 255 ? 2.811 -9.558 -3.870 1.00 98.56 255 ALA A C 1
ATOM 1921 O O . ALA A 1 255 ? 2.230 -9.692 -4.947 1.00 98.56 255 ALA A O 1
ATOM 1922 N N . THR A 1 256 ? 2.593 -8.510 -3.072 1.00 98.50 256 THR A N 1
ATOM 1923 C CA . THR A 1 256 ? 1.670 -7.432 -3.441 1.00 98.50 256 THR A CA 1
ATOM 1924 C C . THR A 1 256 ? 2.164 -6.693 -4.688 1.00 98.50 256 THR A C 1
ATOM 1926 O O . THR A 1 256 ? 1.358 -6.366 -5.555 1.00 98.50 256 THR A O 1
ATOM 1929 N N . ASP A 1 257 ? 3.480 -6.484 -4.830 1.00 97.50 257 ASP A N 1
ATOM 1930 C CA . ASP A 1 257 ? 4.071 -5.853 -6.017 1.00 97.50 257 ASP A CA 1
ATOM 1931 C C . ASP A 1 257 ? 3.961 -6.720 -7.282 1.00 97.50 257 ASP A C 1
ATOM 1933 O O . ASP A 1 257 ? 3.708 -6.203 -8.370 1.00 97.50 257 ASP A O 1
ATOM 1937 N N . VAL A 1 258 ? 4.119 -8.043 -7.150 1.00 97.62 258 VAL A N 1
ATOM 1938 C CA . VAL A 1 258 ? 3.912 -9.000 -8.253 1.00 97.62 258 VAL A CA 1
ATOM 1939 C C . VAL A 1 258 ? 2.483 -8.890 -8.784 1.00 97.62 258 VAL A C 1
ATOM 1941 O O . VAL A 1 258 ? 2.278 -8.705 -9.983 1.00 97.62 258 VAL A O 1
ATOM 1944 N N . ILE A 1 259 ? 1.486 -8.923 -7.896 1.00 97.62 259 ILE A N 1
ATOM 1945 C CA . ILE A 1 259 ? 0.077 -8.821 -8.304 1.00 97.62 259 ILE A CA 1
ATOM 1946 C C . ILE A 1 259 ? -0.259 -7.434 -8.847 1.00 97.62 259 ILE A C 1
ATOM 1948 O O . ILE A 1 259 ? -1.028 -7.318 -9.800 1.00 97.62 259 ILE A O 1
ATOM 1952 N N . ALA A 1 260 ? 0.338 -6.382 -8.293 1.00 95.00 260 ALA A N 1
ATOM 1953 C CA . ALA A 1 260 ? 0.169 -5.032 -8.802 1.00 95.00 260 ALA A CA 1
ATOM 1954 C C . ALA A 1 260 ? 0.703 -4.879 -10.239 1.00 95.00 260 ALA A C 1
ATOM 1956 O O . ALA A 1 260 ? 0.040 -4.259 -11.074 1.00 95.00 260 ALA A O 1
ATOM 1957 N N . LEU A 1 261 ? 1.855 -5.483 -10.560 1.00 94.19 261 LEU A N 1
ATOM 1958 C CA . LEU A 1 261 ? 2.352 -5.538 -11.936 1.00 94.19 261 LEU A CA 1
ATOM 1959 C C . LEU A 1 261 ? 1.420 -6.350 -12.839 1.00 94.19 261 LEU A C 1
ATOM 1961 O O . LEU A 1 261 ? 1.085 -5.871 -13.919 1.00 94.19 261 LEU A O 1
ATOM 1965 N N . GLU A 1 262 ? 1.001 -7.551 -12.425 1.00 94.56 262 GLU A N 1
ATOM 1966 C CA . GLU A 1 262 ? 0.075 -8.372 -13.218 1.00 94.56 262 GLU A CA 1
ATOM 1967 C C . GLU A 1 262 ? -1.201 -7.596 -13.548 1.00 94.56 262 GLU A C 1
ATOM 1969 O O . GLU A 1 262 ? -1.628 -7.565 -14.701 1.00 94.56 262 GLU A O 1
ATOM 1974 N N . LEU A 1 263 ? -1.790 -6.931 -12.550 1.00 93.12 263 LEU A N 1
ATOM 1975 C CA . LEU A 1 263 ? -2.973 -6.101 -12.733 1.00 93.12 263 LEU A CA 1
ATOM 1976 C C . LEU A 1 263 ? -2.710 -4.971 -13.734 1.00 93.12 263 LEU A C 1
ATOM 1978 O O . LEU A 1 263 ? -3.541 -4.729 -14.607 1.00 93.12 263 LEU A O 1
ATOM 1982 N N . TYR A 1 264 ? -1.563 -4.300 -13.637 1.00 90.69 264 TYR A N 1
ATOM 1983 C CA . TYR A 1 264 ? -1.196 -3.248 -14.579 1.00 90.69 264 TYR A CA 1
ATOM 1984 C C . TYR A 1 264 ? -1.059 -3.795 -16.007 1.00 90.69 264 TYR A C 1
ATOM 1986 O O . TYR A 1 264 ? -1.718 -3.294 -16.911 1.00 90.69 264 TYR A O 1
ATOM 1994 N N . LEU A 1 265 ? -0.274 -4.860 -16.206 1.00 90.38 265 LEU A N 1
ATOM 1995 C CA . LEU A 1 265 ? 0.025 -5.429 -17.527 1.00 90.38 265 LEU A CA 1
ATOM 1996 C C . LEU A 1 265 ? -1.182 -6.093 -18.205 1.00 90.38 265 LEU A C 1
ATOM 1998 O O . LEU A 1 265 ? -1.240 -6.136 -19.432 1.00 90.38 265 LEU A O 1
ATOM 2002 N N . ARG A 1 266 ? -2.164 -6.581 -17.434 1.00 90.31 266 ARG A N 1
ATOM 2003 C CA . ARG A 1 266 ? -3.440 -7.082 -17.980 1.00 90.31 266 ARG A CA 1
ATOM 2004 C C . ARG A 1 266 ? -4.276 -5.980 -18.641 1.00 90.31 266 ARG A C 1
ATOM 2006 O O . ARG A 1 266 ? -5.104 -6.295 -19.487 1.00 90.31 266 ARG A O 1
ATOM 2013 N N . ASN A 1 267 ? -4.089 -4.717 -18.249 1.00 83.88 267 ASN A N 1
ATOM 2014 C CA . ASN A 1 267 ? -4.974 -3.611 -18.636 1.00 83.88 267 ASN A CA 1
ATOM 2015 C C . ASN A 1 267 ? -4.255 -2.481 -19.386 1.00 83.88 267 ASN A C 1
ATOM 2017 O O . ASN A 1 267 ? -4.898 -1.703 -20.085 1.00 83.88 267 ASN A O 1
ATOM 2021 N N . CYS A 1 268 ? -2.934 -2.373 -19.250 1.00 80.94 268 CYS A N 1
ATOM 2022 C CA . CYS A 1 268 ? -2.125 -1.310 -19.829 1.00 80.94 268 CYS A CA 1
ATOM 2023 C C . CYS A 1 268 ? -0.739 -1.835 -20.217 1.00 80.94 268 CYS A C 1
ATOM 2025 O O . CYS A 1 268 ? -0.232 -2.800 -19.647 1.00 80.94 268 CYS A O 1
ATOM 2027 N N . LYS A 1 269 ? -0.089 -1.166 -21.170 1.00 82.06 269 LYS A N 1
ATOM 2028 C CA . LYS A 1 269 ? 1.334 -1.378 -21.459 1.00 82.06 269 LYS A CA 1
ATOM 2029 C C . LYS A 1 269 ? 2.171 -0.374 -20.678 1.00 82.06 269 LYS A C 1
ATOM 2031 O O . LYS A 1 269 ? 1.704 0.718 -20.363 1.00 82.06 269 LYS A O 1
ATOM 2036 N N . THR A 1 270 ? 3.405 -0.742 -20.351 1.00 81.00 270 THR A N 1
ATOM 2037 C CA . THR A 1 270 ? 4.368 0.218 -19.810 1.00 81.00 270 THR A CA 1
ATOM 2038 C C . THR A 1 270 ? 4.770 1.229 -20.879 1.00 81.00 270 THR A C 1
ATOM 2040 O O . THR A 1 270 ? 4.730 0.961 -22.078 1.00 81.00 270 THR A O 1
ATOM 2043 N N . TYR A 1 271 ? 5.198 2.399 -20.420 1.00 73.81 271 TYR A N 1
ATOM 2044 C CA . TYR A 1 271 ? 5.927 3.354 -21.241 1.00 73.81 271 TYR A CA 1
ATOM 2045 C C . TYR A 1 271 ? 7.291 2.758 -21.603 1.00 73.81 271 TYR A C 1
ATOM 2047 O O . TYR A 1 271 ? 8.161 2.640 -20.736 1.00 73.81 271 TYR A O 1
ATOM 2055 N N . GLY A 1 272 ? 7.457 2.399 -22.874 1.00 79.00 272 GLY A N 1
ATOM 2056 C CA . GLY A 1 272 ? 8.626 1.671 -23.358 1.00 79.00 272 GLY A CA 1
ATOM 2057 C C . GLY A 1 272 ? 8.650 0.212 -22.903 1.00 79.00 272 GLY A C 1
ATOM 2058 O O . GLY A 1 272 ? 7.686 -0.305 -22.325 1.00 79.00 272 GLY A O 1
ATOM 2059 N N . ASP A 1 273 ? 9.772 -0.445 -23.176 1.00 86.19 273 ASP A N 1
ATOM 2060 C CA . ASP A 1 273 ? 9.956 -1.853 -22.849 1.00 86.19 273 ASP A CA 1
ATOM 2061 C C . ASP A 1 273 ? 9.908 -2.083 -21.339 1.00 86.19 273 ASP A C 1
ATOM 2063 O O . ASP A 1 273 ? 10.462 -1.316 -20.545 1.00 86.19 273 ASP A O 1
ATOM 2067 N N . LEU A 1 274 ? 9.242 -3.168 -20.946 1.00 88.12 274 LEU A N 1
ATOM 2068 C CA . LEU A 1 274 ? 9.211 -3.608 -19.561 1.00 88.12 274 LEU A CA 1
ATOM 2069 C C . LEU A 1 274 ? 10.644 -3.988 -19.141 1.00 88.12 274 LEU A C 1
ATOM 2071 O O . LEU A 1 274 ? 11.204 -4.933 -19.703 1.00 88.12 274 LEU A O 1
ATOM 2075 N N . PRO A 1 275 ? 11.263 -3.290 -18.169 1.00 90.56 275 PRO A N 1
ATOM 2076 C CA . PRO A 1 275 ? 12.588 -3.662 -17.703 1.00 90.56 275 PRO A CA 1
ATOM 2077 C C . PRO A 1 275 ? 12.543 -5.017 -16.979 1.00 90.56 275 PRO A C 1
ATOM 2079 O O . PRO A 1 275 ? 11.487 -5.418 -16.479 1.00 90.56 275 PRO A O 1
ATOM 2082 N N . PRO A 1 276 ? 13.692 -5.705 -16.847 1.00 93.38 276 PRO A N 1
ATOM 2083 C CA . PRO A 1 276 ? 13.782 -6.923 -16.053 1.00 93.38 276 PRO A CA 1
ATOM 2084 C C . PRO A 1 276 ? 13.237 -6.724 -14.636 1.00 93.38 276 PRO A C 1
ATOM 2086 O O . PRO A 1 276 ? 13.536 -5.730 -13.982 1.00 93.38 276 PRO A O 1
ATOM 2089 N N . GLU A 1 277 ? 12.510 -7.705 -14.112 1.00 94.00 277 GLU A N 1
ATOM 2090 C CA . GLU A 1 277 ? 11.859 -7.635 -12.794 1.00 94.00 277 GLU A CA 1
ATOM 2091 C C . GLU A 1 277 ? 12.816 -7.861 -11.607 1.00 94.00 277 GLU A C 1
ATOM 2093 O O . GLU A 1 277 ? 12.453 -8.450 -10.585 1.00 94.00 277 GLU A O 1
ATOM 2098 N N . ARG A 1 278 ? 14.072 -7.423 -11.746 1.00 95.75 278 ARG A N 1
ATOM 2099 C CA . ARG A 1 278 ? 15.163 -7.706 -10.803 1.00 95.75 278 ARG A CA 1
ATOM 2100 C C . ARG A 1 278 ? 14.817 -7.276 -9.387 1.00 95.75 278 ARG A C 1
ATOM 2102 O O . ARG A 1 278 ? 15.075 -8.035 -8.460 1.00 95.75 278 ARG A O 1
ATOM 2109 N N . HIS A 1 279 ? 14.206 -6.107 -9.209 1.00 95.69 279 HIS A N 1
ATOM 2110 C CA . HIS A 1 279 ? 13.833 -5.599 -7.889 1.00 95.69 279 HIS A CA 1
ATOM 2111 C C . HIS A 1 279 ? 12.838 -6.500 -7.154 1.00 95.69 279 HIS A C 1
ATOM 2113 O O . HIS A 1 279 ? 12.993 -6.685 -5.952 1.00 95.69 279 HIS A O 1
ATOM 2119 N N . ARG A 1 280 ? 11.863 -7.107 -7.847 1.00 95.94 280 ARG A N 1
ATOM 2120 C CA . ARG A 1 280 ? 10.919 -8.066 -7.242 1.00 95.94 280 ARG A CA 1
ATOM 2121 C C . ARG A 1 280 ? 11.586 -9.414 -6.971 1.00 95.94 280 ARG A C 1
ATOM 2123 O O . ARG A 1 280 ? 11.513 -9.919 -5.854 1.00 95.94 280 ARG A O 1
ATOM 2130 N N . ILE A 1 281 ? 12.285 -9.966 -7.964 1.00 97.25 281 ILE A N 1
ATOM 2131 C CA . ILE A 1 281 ? 12.914 -11.294 -7.864 1.00 97.25 281 ILE A CA 1
ATOM 2132 C C . ILE A 1 281 ? 14.014 -11.310 -6.795 1.00 97.25 281 ILE A C 1
ATOM 2134 O O . ILE A 1 281 ? 14.113 -12.253 -6.012 1.00 97.25 281 ILE A O 1
ATOM 2138 N N . LEU A 1 282 ? 14.851 -10.272 -6.731 1.00 98.00 282 LEU A N 1
ATOM 2139 C CA . LEU A 1 282 ? 15.957 -10.204 -5.773 1.00 98.00 282 LEU A CA 1
ATOM 2140 C C . LEU A 1 282 ? 15.500 -9.761 -4.381 1.00 98.00 282 LEU A C 1
ATOM 2142 O O . LEU A 1 282 ? 16.121 -10.180 -3.404 1.00 98.00 282 LEU A O 1
ATOM 2146 N N . ALA A 1 283 ? 14.405 -8.998 -4.256 1.00 97.94 283 ALA A N 1
ATOM 2147 C CA . ALA A 1 283 ? 13.770 -8.754 -2.957 1.00 97.94 283 ALA A CA 1
ATOM 2148 C C . ALA A 1 283 ? 13.443 -10.069 -2.239 1.00 97.94 283 ALA A C 1
ATOM 2150 O O . ALA A 1 283 ? 13.761 -10.213 -1.063 1.00 97.94 283 ALA A O 1
ATOM 2151 N N . ASP A 1 284 ? 12.909 -11.054 -2.956 1.00 98.00 284 ASP A N 1
ATOM 2152 C CA . ASP A 1 284 ? 12.699 -12.408 -2.438 1.00 98.00 284 ASP A CA 1
ATOM 2153 C C . ASP A 1 284 ? 14.024 -13.180 -2.327 1.00 98.00 284 ASP A C 1
ATOM 2155 O O . ASP A 1 284 ? 14.527 -13.456 -1.236 1.00 98.00 284 ASP A O 1
ATOM 2159 N N . THR A 1 285 ? 14.648 -13.492 -3.462 1.00 97.88 285 THR A N 1
ATOM 2160 C CA . THR A 1 285 ? 15.710 -14.507 -3.521 1.00 97.88 285 THR A CA 1
ATOM 2161 C C . THR A 1 285 ? 16.992 -14.096 -2.799 1.00 97.88 285 THR A C 1
ATOM 2163 O O . THR A 1 285 ? 17.631 -14.955 -2.180 1.00 97.88 285 THR A O 1
ATOM 2166 N N . ARG A 1 286 ? 17.345 -12.803 -2.815 1.00 98.06 286 ARG A N 1
ATOM 2167 C CA . ARG A 1 286 ? 18.565 -12.257 -2.202 1.00 98.06 286 ARG A CA 1
ATOM 2168 C C . ARG A 1 286 ? 18.299 -11.603 -0.849 1.00 98.06 286 ARG A C 1
ATOM 2170 O O . ARG A 1 286 ? 19.060 -11.846 0.081 1.00 98.06 286 ARG A O 1
ATOM 2177 N N . TYR A 1 287 ? 17.251 -10.787 -0.739 1.00 98.00 287 TYR A N 1
ATOM 2178 C CA . TYR A 1 287 ? 17.008 -9.965 0.455 1.00 98.00 287 TYR A CA 1
ATOM 2179 C C . TYR A 1 287 ? 15.984 -10.547 1.429 1.00 98.00 287 TYR A C 1
ATOM 2181 O O . TYR A 1 287 ? 15.839 -10.009 2.524 1.00 98.00 287 TYR A O 1
ATOM 2189 N N . LYS A 1 288 ? 15.309 -11.651 1.071 1.00 97.50 288 LYS A N 1
ATOM 2190 C CA . LYS A 1 288 ? 14.330 -12.341 1.929 1.00 97.50 288 LYS A CA 1
ATOM 2191 C C . LYS A 1 288 ? 13.224 -11.406 2.440 1.00 97.50 288 LYS A C 1
ATOM 2193 O O . LYS A 1 288 ? 12.759 -11.535 3.567 1.00 97.50 288 LYS A O 1
ATOM 2198 N N . ALA A 1 289 ? 12.815 -10.461 1.596 1.00 97.00 289 ALA A N 1
ATOM 2199 C CA . ALA A 1 289 ? 11.893 -9.377 1.922 1.00 97.00 289 ALA A CA 1
ATOM 2200 C C . ALA A 1 289 ? 10.419 -9.674 1.588 1.00 97.00 289 ALA A C 1
ATOM 2202 O O . ALA A 1 289 ? 9.556 -8.822 1.797 1.00 97.00 289 ALA A O 1
ATOM 2203 N N . GLY A 1 290 ? 10.128 -10.852 1.039 1.00 97.38 290 GLY A N 1
ATOM 2204 C CA . GLY A 1 290 ? 8.788 -11.276 0.645 1.00 97.38 290 GLY A CA 1
ATOM 2205 C C . GLY A 1 290 ? 8.839 -12.399 -0.384 1.00 97.38 290 GLY A C 1
ATOM 2206 O O . GLY A 1 290 ? 9.899 -12.981 -0.614 1.00 97.38 290 GLY A O 1
ATOM 2207 N N . ILE A 1 291 ? 7.701 -12.693 -1.005 1.00 98.06 291 ILE A N 1
ATOM 2208 C CA . ILE A 1 291 ? 7.545 -13.793 -1.963 1.00 98.06 291 ILE A CA 1
ATOM 2209 C C . ILE A 1 291 ? 7.335 -13.248 -3.378 1.00 98.06 291 ILE A C 1
ATOM 2211 O O . ILE A 1 291 ? 6.352 -12.566 -3.654 1.00 98.06 291 ILE A O 1
ATOM 2215 N N . SER A 1 292 ? 8.242 -13.594 -4.292 1.00 97.31 292 SER A N 1
ATOM 2216 C CA . SER A 1 292 ? 8.143 -13.278 -5.723 1.00 97.31 292 SER A CA 1
ATOM 2217 C C . SER A 1 292 ? 7.577 -14.434 -6.552 1.00 97.31 292 SER A C 1
ATOM 2219 O O . SER A 1 292 ? 7.012 -14.208 -7.621 1.00 97.31 292 SER A O 1
ATOM 2221 N N . ASP A 1 293 ? 7.692 -15.672 -6.060 1.00 96.81 293 ASP A N 1
ATOM 2222 C CA . ASP A 1 293 ? 7.164 -16.846 -6.752 1.00 96.81 293 ASP A CA 1
ATOM 2223 C C . ASP A 1 293 ? 5.633 -16.838 -6.764 1.00 96.81 293 ASP A C 1
ATOM 2225 O O . ASP A 1 293 ? 4.962 -17.070 -5.754 1.00 96.81 293 ASP A O 1
ATOM 2229 N N . ARG A 1 294 ? 5.073 -16.650 -7.959 1.00 96.12 294 ARG A N 1
ATOM 2230 C CA . ARG A 1 294 ? 3.635 -16.596 -8.197 1.00 96.12 294 ARG A CA 1
ATOM 2231 C C . ARG A 1 294 ? 2.871 -17.832 -7.713 1.00 96.12 294 ARG A C 1
ATOM 2233 O O . ARG A 1 294 ? 1.704 -17.698 -7.335 1.00 96.12 294 ARG A O 1
ATOM 2240 N N . LYS A 1 295 ? 3.494 -19.019 -7.678 1.00 96.06 295 LYS A N 1
ATOM 2241 C CA . LYS A 1 295 ? 2.867 -20.267 -7.186 1.00 96.06 295 LYS A CA 1
ATOM 2242 C C . LYS A 1 295 ? 2.574 -20.226 -5.684 1.00 96.06 295 LYS A C 1
ATOM 2244 O O . LYS A 1 295 ? 1.668 -20.917 -5.205 1.00 96.06 295 LYS A O 1
ATOM 2249 N N . ARG A 1 296 ? 3.310 -19.384 -4.959 1.00 97.31 296 ARG A N 1
ATOM 2250 C CA . ARG A 1 296 ? 3.203 -19.171 -3.513 1.00 97.31 296 ARG A CA 1
ATOM 2251 C C . ARG A 1 296 ? 2.334 -17.963 -3.149 1.00 97.31 296 ARG A C 1
ATOM 2253 O O . ARG A 1 296 ? 2.175 -17.666 -1.967 1.00 97.31 296 ARG A O 1
ATOM 2260 N N . ILE A 1 297 ? 1.735 -17.298 -4.140 1.00 98.25 297 ILE A N 1
ATOM 2261 C CA . ILE A 1 297 ? 0.821 -16.168 -3.946 1.00 98.25 297 ILE A CA 1
ATOM 2262 C C . ILE A 1 297 ? -0.616 -16.631 -4.220 1.00 98.25 297 ILE A C 1
ATOM 2264 O O . ILE A 1 297 ? -0.997 -16.917 -5.358 1.00 98.25 297 ILE A O 1
ATOM 2268 N N . GLU A 1 298 ? -1.425 -16.704 -3.166 1.00 97.94 298 GLU A N 1
ATOM 2269 C CA . GLU A 1 298 ? -2.876 -16.872 -3.249 1.00 97.94 298 GLU A CA 1
ATOM 2270 C C . GLU A 1 298 ? -3.510 -15.516 -3.586 1.00 97.94 298 GLU A C 1
ATOM 2272 O O . GLU A 1 298 ? -3.433 -14.574 -2.796 1.00 97.94 298 GLU A O 1
ATOM 2277 N N . VAL A 1 299 ? -4.158 -15.417 -4.748 1.00 98.31 299 VAL A N 1
ATOM 2278 C CA . VAL A 1 299 ? -4.876 -14.203 -5.154 1.00 98.31 299 VAL A CA 1
ATOM 2279 C C . VAL A 1 299 ? -6.366 -14.419 -4.979 1.00 98.31 299 VAL A C 1
ATOM 2281 O O . VAL A 1 299 ? -6.924 -15.371 -5.523 1.00 98.31 299 VAL A O 1
ATOM 2284 N N . ARG A 1 300 ? -7.016 -13.510 -4.256 1.00 98.31 300 ARG A N 1
ATOM 2285 C CA . ARG A 1 300 ? -8.472 -13.470 -4.128 1.00 98.31 300 ARG A CA 1
ATOM 2286 C C . ARG A 1 300 ? -9.011 -12.234 -4.834 1.00 98.31 300 ARG A C 1
ATOM 2288 O O . ARG A 1 300 ? -8.799 -11.121 -4.366 1.00 98.31 300 ARG A O 1
ATOM 2295 N N . GLU A 1 301 ? -9.719 -12.435 -5.937 1.00 98.12 301 GLU A N 1
ATOM 2296 C CA . GLU A 1 301 ? -10.378 -11.355 -6.674 1.00 98.12 301 GLU A CA 1
ATOM 2297 C C . GLU A 1 301 ? -11.833 -11.203 -6.194 1.00 98.12 301 GLU A C 1
ATOM 2299 O O . GLU A 1 301 ? -12.550 -12.189 -6.016 1.00 98.12 301 GLU A O 1
ATOM 2304 N N . ILE A 1 302 ? -12.262 -9.968 -5.929 1.00 98.38 302 ILE A N 1
ATOM 2305 C CA . ILE A 1 302 ? -13.599 -9.624 -5.433 1.00 98.38 302 ILE A CA 1
ATOM 2306 C C . ILE A 1 302 ? -14.164 -8.507 -6.307 1.00 98.38 302 ILE A C 1
ATOM 2308 O O . ILE A 1 302 ? -13.484 -7.523 -6.598 1.00 98.38 302 ILE A O 1
ATOM 2312 N N . LYS A 1 303 ? -15.428 -8.642 -6.703 1.00 98.06 303 LYS A N 1
ATOM 2313 C CA . LYS A 1 303 ? -16.183 -7.599 -7.399 1.00 98.06 303 LYS A CA 1
ATOM 2314 C C . LYS A 1 303 ? -17.313 -7.118 -6.496 1.00 98.06 303 LYS A C 1
ATOM 2316 O O . LYS A 1 303 ? -18.044 -7.954 -5.965 1.00 98.06 303 LYS A O 1
ATOM 2321 N N . VAL A 1 304 ? -17.425 -5.803 -6.319 1.00 96.19 304 VAL A N 1
ATOM 2322 C CA . VAL A 1 304 ? -18.430 -5.146 -5.462 1.00 96.19 304 VAL A CA 1
ATOM 2323 C C . VAL A 1 304 ? -19.187 -4.047 -6.184 1.00 96.19 304 VAL A C 1
ATOM 2325 O O . VAL A 1 304 ? -18.681 -3.555 -7.222 1.00 96.19 304 VAL A O 1
#

Sequence (304 aa):
MRVTRRELIKEAAAGALAVGAVGSGLLAAESEKKTRVVVVTCADVIDRDKPLNPGALRKMMESGITALSGKRSVAEAWKTFIKPSDEVALVDAGTWLYNVPEVLVEIMRGITMASPKSAKLTYCALDDGNREWIEKLRSGLKAAGIPESVMDNSVYTVRSNSFHRSKFTSLVMAPTLKSSNIAGVSGVVKHYATMSKGGPAPHHPNAMETAGSVIVPEFGHMSHLIIVDALRFGELRRGPQFYQKSLVFGTDPVATDVIALELYLRNCKTYGDLPPERHRILADTRYKAGISDRKRIEVREIKV

Foldseek 3Di:
DDDDPVVVVVVVVVVPDPDPDDDDDDPPPPPPAFFEKEKEFEPQQDDDPDDGDLVRLLVQLQVRLCVNQVHPDLLVSLLSQAAQAFEEEEEFQADQATFQLSNSLSVVLSNVSNNHVHAADEYAPPDPVCVVVVVVNCVSCVVSVHDPVSYDPQCQYLQDCNVLVDPGQAYEYEHEWEFDPLARTSAQLQSQCCNAPNHNPVQR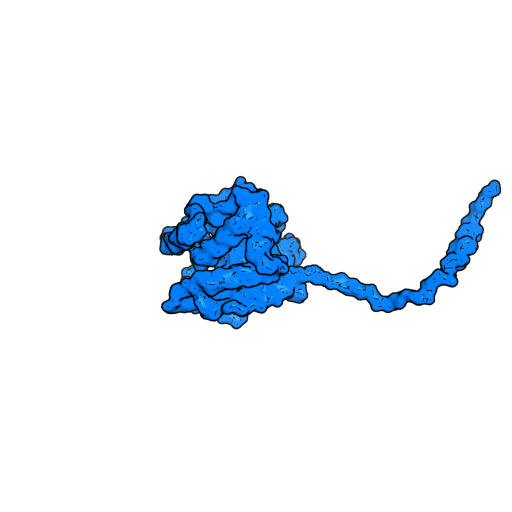PQSSLCSLQCQCVRPVNHFYKYKYRQQFYYYGRDYGPDGLRMIMIGRQRLLSRLVSSVSDVVPHGHDPDRHPNNSSVCSCPPRVRGDNPPVSYHYHYHYD

Secondary structure (DSSP, 8-state):
----HHHHHHHHTSSSSS---S-S---------PEEEEEEE-TTS-BTTB---HHHHHHHHHHHHHHHHT-SSHHHHHHHH--TT-EEEEE---SSSPPPHHHHHHHHHHHHHH--SEEEEE---SSGGGHHHHHHHHHHHHHTT--GGGEETTT--TT-THHHHS---EEEE--EEEEETTTEES-HHHHHHHTSTT-SGGG-HHHHTTGGGGIIIIITTSEEEEEEEEEEEEETTEEEEE---EEEEES-HHHHHHHHHHHHHHH---SSSPPP-HHHHHHHHTT--S---GGGEEEEEEE-

Radius of gyration: 24.29 Å; chains: 1; bounding box: 52×84×60 Å